Protein AF-A0A2T6K7G0-F1 (afdb_monomer_lite)

Radius of gyration: 31.01 Å; chains: 1; bounding box: 88×39×73 Å

pLDDT: mean 77.12, std 19.47, range [32.78, 97.56]

Foldseek 3Di:
DDDDDPPDDPCPVCVVVVPDPVPPPDVVVVVVVVVVVVVVVPPPPCPPPPPPPVVVVVVLVVVVVVVVVVPPPDDDDDDDDDDDDDDDDDDDDDDDDDDPPPPPQDAADWDDFAPAIWGFDPQAKTKGADPDPVRAAAAFDWDKIKMFGHDDPVQQQAWKWKWKDFPPDDTDDIWGWDHWDCDDRPGRTMTMTTDHDHDFAKMKIFIDGHNDTRGIGIHGHDYVVVVVVCCVPVCPPDVVSVLCCCCPVVVCLVVLLVQLSVLCSVCVVVLALVSLLVSLVSCQSNLVVVCPPPNPVCSNCPSVVSNVSSVVSVVVVVVVVVD

Structure (mmCIF, N/CA/C/O backbone):
data_AF-A0A2T6K7G0-F1
#
_entry.id   AF-A0A2T6K7G0-F1
#
loop_
_atom_site.group_PDB
_atom_site.id
_atom_site.type_symbol
_atom_site.label_atom_id
_atom_site.label_alt_id
_atom_site.label_comp_id
_atom_site.label_asym_id
_atom_site.label_entity_id
_atom_site.label_seq_id
_atom_site.pdbx_PDB_ins_code
_atom_site.Cartn_x
_atom_site.Cartn_y
_atom_site.Cartn_z
_atom_site.occupancy
_atom_site.B_iso_or_equiv
_atom_site.auth_seq_id
_atom_site.auth_comp_id
_atom_site.auth_asym_id
_atom_site.auth_atom_id
_atom_site.pdbx_PDB_model_num
ATOM 1 N N . MET A 1 1 ? -24.401 9.766 -28.044 1.00 39.06 1 MET A N 1
ATOM 2 C CA . MET A 1 1 ? -24.581 10.074 -26.608 1.00 39.06 1 MET A CA 1
ATOM 3 C C . MET A 1 1 ? -25.832 9.357 -26.117 1.00 39.06 1 MET A C 1
ATOM 5 O O . MET A 1 1 ? -26.903 9.630 -26.639 1.00 39.06 1 MET A O 1
ATOM 9 N N . LYS A 1 2 ? -25.704 8.365 -25.224 1.00 48.28 2 LYS A N 1
ATOM 10 C CA . LYS A 1 2 ? -26.854 7.650 -24.638 1.00 48.28 2 LYS A CA 1
ATOM 11 C C . LYS A 1 2 ? -27.205 8.313 -23.304 1.00 48.28 2 LYS A C 1
ATOM 13 O O . LYS A 1 2 ? -26.360 8.345 -22.417 1.00 48.28 2 LYS A O 1
ATOM 18 N N . ASN A 1 3 ? -28.426 8.838 -23.196 1.00 48.38 3 ASN A N 1
ATOM 19 C CA . ASN A 1 3 ? -28.981 9.415 -21.970 1.00 48.38 3 ASN A CA 1
ATOM 20 C C . ASN A 1 3 ? -29.002 8.361 -20.856 1.00 48.38 3 ASN A C 1
ATOM 22 O O . ASN A 1 3 ? -29.759 7.393 -20.934 1.00 48.38 3 ASN A O 1
ATOM 26 N N . GLN A 1 4 ? -28.177 8.549 -19.828 1.00 53.19 4 GLN A N 1
ATOM 27 C CA . GLN A 1 4 ? -28.278 7.802 -18.579 1.00 53.19 4 GLN A CA 1
ATOM 28 C C . GLN A 1 4 ? -29.281 8.513 -17.667 1.00 53.19 4 GLN A C 1
ATOM 30 O O . GLN A 1 4 ? -29.191 9.716 -17.440 1.00 53.19 4 GLN A O 1
ATOM 35 N N . ASN A 1 5 ? -30.281 7.763 -17.205 1.00 63.78 5 ASN A N 1
ATOM 36 C CA . ASN A 1 5 ? -31.336 8.243 -16.319 1.00 63.78 5 ASN A CA 1
ATOM 37 C C . ASN A 1 5 ? -30.743 8.507 -14.914 1.00 63.78 5 ASN A C 1
ATOM 39 O O . ASN A 1 5 ? -30.237 7.557 -14.314 1.00 63.78 5 ASN A O 1
ATOM 43 N N . PRO A 1 6 ? -30.786 9.744 -14.381 1.00 61.19 6 PRO A N 1
ATOM 44 C CA . PRO A 1 6 ? -30.050 10.130 -13.169 1.00 61.19 6 PRO A CA 1
ATOM 45 C C . PRO A 1 6 ? -30.605 9.564 -11.849 1.00 61.19 6 PRO A C 1
ATOM 47 O O . PRO A 1 6 ? -30.023 9.812 -10.802 1.00 61.19 6 PRO A O 1
ATOM 50 N N . ASN A 1 7 ? -31.691 8.783 -11.876 1.00 56.09 7 ASN A N 1
ATOM 51 C CA . ASN A 1 7 ? -32.359 8.270 -10.672 1.00 56.09 7 ASN A CA 1
ATOM 52 C C . ASN A 1 7 ? -32.326 6.738 -10.556 1.00 56.09 7 ASN A C 1
ATOM 54 O O . ASN A 1 7 ? -33.295 6.139 -10.090 1.00 56.09 7 ASN A O 1
ATOM 58 N N . LYS A 1 8 ? -31.250 6.084 -11.009 1.00 56.28 8 LYS A N 1
ATOM 59 C CA . LYS A 1 8 ? -31.094 4.640 -10.799 1.00 56.28 8 LYS A CA 1
ATOM 60 C C . LYS A 1 8 ? -30.566 4.397 -9.386 1.00 56.28 8 LYS A C 1
ATOM 62 O O . LYS A 1 8 ? -29.446 4.794 -9.081 1.00 56.28 8 LYS A O 1
ATOM 67 N N . THR A 1 9 ? -31.376 3.792 -8.525 1.00 75.31 9 THR A N 1
ATOM 68 C CA . THR A 1 9 ? -30.932 3.416 -7.173 1.00 75.31 9 THR A CA 1
ATOM 69 C C . THR A 1 9 ? -30.255 2.051 -7.223 1.00 75.31 9 THR A C 1
ATOM 71 O O . THR A 1 9 ? -30.611 1.212 -8.056 1.00 75.31 9 THR A O 1
ATOM 74 N N . ASP A 1 10 ? -29.318 1.788 -6.310 1.00 69.19 10 ASP A N 1
ATOM 75 C CA . ASP A 1 10 ? -28.606 0.501 -6.229 1.00 69.19 10 ASP A CA 1
ATOM 76 C C . ASP A 1 10 ? -29.541 -0.707 -6.059 1.00 69.19 10 ASP A C 1
ATOM 78 O O . ASP A 1 10 ? -29.115 -1.837 -6.254 1.00 69.19 10 ASP A O 1
ATOM 82 N N . TYR A 1 11 ? -30.825 -0.491 -5.757 1.00 69.62 11 TYR A N 1
ATOM 83 C CA . TYR A 1 11 ? -31.828 -1.532 -5.534 1.00 69.62 11 TYR A CA 1
ATOM 84 C C . TYR A 1 11 ? -32.765 -1.771 -6.725 1.00 69.62 11 TYR A C 1
ATOM 86 O O . TYR A 1 11 ? -33.647 -2.624 -6.643 1.00 69.62 11 TYR A O 1
ATOM 94 N N . ASP A 1 12 ? -32.578 -1.087 -7.858 1.00 75.75 12 ASP A N 1
ATOM 95 C CA . ASP A 1 12 ? -33.454 -1.252 -9.029 1.00 75.75 12 ASP A CA 1
ATOM 96 C C . ASP A 1 12 ? -33.399 -2.664 -9.641 1.00 75.75 12 ASP A C 1
ATOM 98 O O . ASP A 1 12 ? -34.324 -3.074 -10.343 1.00 75.75 12 ASP A O 1
ATOM 102 N N . PHE A 1 13 ? -32.362 -3.452 -9.336 1.00 76.25 13 PHE A N 1
ATOM 103 C CA . PHE A 1 13 ? -32.293 -4.866 -9.722 1.00 76.25 13 PHE A CA 1
ATOM 104 C C . PHE A 1 13 ? -33.287 -5.758 -8.954 1.00 76.25 13 PHE A C 1
ATOM 106 O O . PHE A 1 13 ? -33.558 -6.874 -9.391 1.00 76.25 13 PHE A O 1
ATOM 113 N N . LEU A 1 14 ? -33.846 -5.280 -7.834 1.00 61.47 14 LEU A N 1
ATOM 114 C CA . LEU A 1 14 ? -34.844 -6.000 -7.032 1.00 61.47 14 LEU A CA 1
ATOM 115 C C . LEU A 1 14 ? -36.279 -5.759 -7.512 1.00 61.47 14 LEU A C 1
ATOM 117 O O . LEU A 1 14 ? -37.179 -6.518 -7.159 1.00 61.47 14 LEU A O 1
ATOM 121 N N . LYS A 1 15 ? -36.510 -4.740 -8.347 1.00 77.31 15 LYS A N 1
ATOM 122 C CA . LYS A 1 15 ? -37.842 -4.393 -8.865 1.00 77.31 15 LYS A CA 1
ATOM 123 C C . LYS A 1 15 ? -38.538 -5.564 -9.590 1.00 77.31 15 LYS A C 1
ATOM 125 O O . LYS A 1 15 ? -39.678 -5.861 -9.250 1.00 77.31 15 LYS A O 1
ATOM 130 N N . PRO A 1 16 ? -37.851 -6.339 -10.458 1.00 76.12 16 PRO A N 1
ATOM 131 C CA . PRO A 1 16 ? -38.439 -7.521 -11.099 1.00 76.12 16 PRO A CA 1
ATOM 132 C C . PRO A 1 16 ? -38.773 -8.680 -10.143 1.00 76.12 16 PRO A C 1
ATOM 134 O O . PRO A 1 16 ? -39.423 -9.639 -10.555 1.00 76.12 16 PRO A O 1
ATOM 137 N N . LEU A 1 17 ? -38.278 -8.653 -8.899 1.00 65.19 17 LEU A N 1
ATOM 138 C CA . LEU A 1 17 ? -38.607 -9.644 -7.868 1.00 65.19 17 LEU A CA 1
ATOM 139 C C . LEU A 1 17 ? -39.829 -9.226 -7.041 1.00 65.19 17 LEU A C 1
ATOM 141 O O . LEU A 1 17 ? -40.535 -10.094 -6.543 1.00 65.19 17 LEU A O 1
ATOM 145 N N . LEU A 1 18 ? -40.087 -7.920 -6.919 1.00 70.81 18 LEU A N 1
ATOM 146 C CA . LEU A 1 18 ? -41.267 -7.370 -6.242 1.00 70.81 18 LEU A CA 1
ATOM 147 C C . LEU A 1 18 ? -42.539 -7.486 -7.094 1.00 70.81 18 LEU A C 1
ATOM 149 O O . LEU A 1 18 ? -43.620 -7.652 -6.542 1.00 70.81 18 LEU A O 1
ATOM 153 N N . ASP A 1 19 ? -42.404 -7.454 -8.422 1.00 74.62 19 ASP A N 1
ATOM 154 C CA . ASP A 1 19 ? -43.531 -7.517 -9.367 1.00 74.62 19 ASP A CA 1
ATOM 155 C C . ASP A 1 19 ? -43.947 -8.955 -9.742 1.00 74.62 19 ASP A C 1
ATOM 157 O O . ASP A 1 19 ? -44.736 -9.159 -10.667 1.00 74.62 19 ASP A O 1
ATOM 161 N N . ARG A 1 20 ? -43.409 -9.972 -9.056 1.00 75.75 20 ARG A N 1
ATOM 162 C CA . ARG A 1 20 ? -43.695 -11.384 -9.332 1.00 75.75 20 ARG A CA 1
ATOM 163 C C . ARG A 1 20 ? -44.836 -11.914 -8.447 1.00 75.75 20 ARG A C 1
ATOM 165 O O . ARG A 1 20 ? -44.614 -12.138 -7.257 1.00 75.75 20 ARG A O 1
ATOM 172 N N . PRO A 1 21 ? -46.045 -12.153 -8.996 1.00 65.75 21 PRO A N 1
ATOM 173 C CA . PRO A 1 21 ? -47.197 -12.626 -8.220 1.00 65.75 21 PRO A CA 1
ATOM 174 C C . PRO A 1 21 ? -47.048 -14.081 -7.740 1.00 65.75 21 PRO A C 1
ATOM 176 O O . PRO A 1 21 ? -47.797 -14.530 -6.881 1.00 65.75 21 PRO A O 1
ATOM 179 N N . ASP A 1 22 ? -46.075 -14.822 -8.274 1.00 77.00 22 ASP A N 1
ATOM 180 C CA . ASP A 1 22 ? -45.714 -16.189 -7.883 1.00 77.00 22 ASP A CA 1
ATOM 181 C C . ASP A 1 22 ? -44.798 -16.255 -6.647 1.00 77.00 22 ASP A C 1
ATOM 183 O O . ASP A 1 22 ? -44.559 -17.338 -6.114 1.00 77.00 22 ASP A O 1
ATOM 187 N N . LEU A 1 23 ? -44.298 -15.107 -6.177 1.00 65.19 23 LEU A N 1
ATOM 188 C CA . LEU A 1 23 ? -43.436 -14.982 -4.999 1.00 65.19 23 LEU A CA 1
ATOM 189 C C . LEU A 1 23 ? -44.187 -14.517 -3.743 1.00 65.19 23 LEU A C 1
ATOM 191 O O . LEU A 1 23 ? -43.538 -14.197 -2.744 1.00 65.19 23 LEU A O 1
ATOM 195 N N . GLU A 1 24 ? -45.526 -14.499 -3.751 1.00 71.44 24 GLU A N 1
ATOM 196 C CA . GLU A 1 24 ? -46.282 -14.258 -2.522 1.00 71.44 24 GLU A CA 1
ATOM 197 C C . GLU A 1 24 ? -45.918 -15.339 -1.490 1.00 71.44 24 GLU A C 1
ATOM 199 O O . GLU A 1 24 ? -46.162 -16.529 -1.716 1.00 71.44 24 GLU A O 1
ATOM 204 N N . PRO A 1 25 ? -45.279 -14.964 -0.365 1.00 70.62 25 PRO A N 1
ATOM 205 C CA . PRO A 1 25 ? -44.859 -15.938 0.623 1.00 70.62 25 PRO A CA 1
ATOM 206 C C . PRO A 1 25 ? -46.100 -16.635 1.163 1.00 70.62 25 PRO A C 1
ATOM 208 O O . PRO A 1 25 ? -47.044 -15.968 1.591 1.00 70.62 25 PRO A O 1
ATOM 211 N N . ASP A 1 26 ? -46.067 -17.969 1.156 1.00 81.50 26 ASP A N 1
ATOM 212 C CA . ASP A 1 26 ? -47.162 -18.812 1.627 1.00 81.50 26 ASP A CA 1
ATOM 213 C C . ASP A 1 26 ? -47.750 -18.231 2.931 1.00 81.50 26 ASP A C 1
ATOM 215 O O . ASP A 1 26 ? -47.021 -18.062 3.923 1.00 81.50 26 ASP A O 1
ATOM 219 N N . PRO A 1 27 ? -49.051 -17.887 2.966 1.00 81.25 27 PRO A N 1
ATOM 220 C CA . PRO A 1 27 ? -49.670 -17.282 4.138 1.00 81.25 27 PRO A CA 1
ATOM 221 C C . PRO A 1 27 ? -49.498 -18.148 5.393 1.00 81.25 27 PRO A C 1
ATOM 223 O O . PRO A 1 27 ? -49.416 -17.613 6.504 1.00 81.25 27 PRO A O 1
ATOM 226 N N . THR A 1 28 ? -49.351 -19.470 5.250 1.00 81.75 28 THR A N 1
ATOM 227 C CA . THR A 1 28 ? -49.063 -20.354 6.385 1.00 81.75 28 THR A CA 1
ATOM 228 C C . THR A 1 28 ? -47.667 -20.119 6.967 1.00 81.75 28 THR A C 1
ATOM 230 O O . THR A 1 28 ? -47.512 -20.125 8.194 1.00 81.75 28 THR A O 1
ATOM 233 N N . PHE A 1 29 ? -46.670 -19.808 6.132 1.00 79.38 29 PHE A N 1
ATOM 234 C CA . PHE A 1 29 ? -45.322 -19.441 6.561 1.00 79.38 29 PHE A CA 1
ATOM 235 C C . PHE A 1 29 ? -45.332 -18.119 7.334 1.00 79.38 29 PHE A C 1
ATOM 237 O O . PHE A 1 29 ? -44.784 -18.056 8.436 1.00 79.38 29 PHE A O 1
ATOM 244 N N . ILE A 1 30 ? -46.031 -1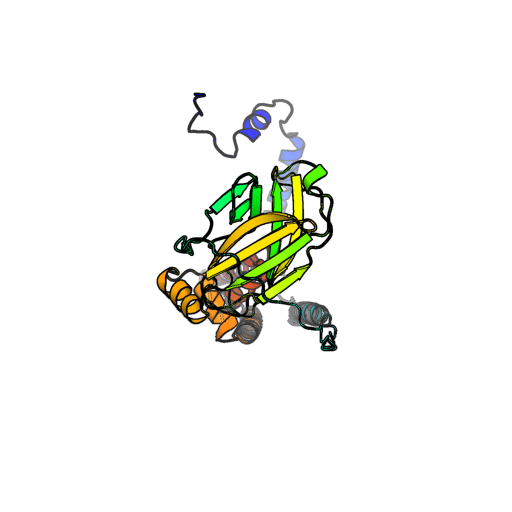7.095 6.830 1.00 76.38 30 ILE A N 1
ATOM 245 C CA . ILE A 1 30 ? -46.176 -15.791 7.503 1.00 76.38 30 ILE A CA 1
ATOM 246 C C . ILE A 1 30 ? -46.851 -15.947 8.878 1.00 76.38 30 ILE A C 1
ATOM 248 O O . ILE A 1 30 ? -46.401 -15.364 9.873 1.00 76.38 30 ILE A O 1
ATOM 252 N N . ILE A 1 31 ? -47.902 -16.770 8.971 1.00 80.50 31 ILE A N 1
ATOM 253 C CA . ILE A 1 31 ? -48.607 -17.059 10.231 1.00 80.50 31 ILE A CA 1
ATOM 254 C C . ILE A 1 31 ? -47.703 -17.835 11.204 1.00 80.50 31 ILE A C 1
ATOM 256 O O . ILE A 1 31 ? -47.648 -17.503 12.392 1.00 80.50 31 ILE A O 1
ATOM 260 N N . SER A 1 32 ? -46.955 -18.825 10.710 1.00 79.50 32 SER A N 1
ATOM 261 C CA . SER A 1 32 ? -45.940 -19.572 11.469 1.00 79.50 32 SER A CA 1
ATOM 262 C C . SER A 1 32 ? -44.886 -18.633 12.070 1.00 79.50 32 SER A C 1
ATOM 264 O O . SER A 1 32 ? -44.595 -18.696 13.272 1.00 79.50 32 SER A O 1
ATOM 266 N N . LEU A 1 33 ? -44.378 -17.698 11.264 1.00 73.19 33 LEU A N 1
ATOM 267 C CA . LEU A 1 33 ? -43.335 -16.757 11.654 1.00 73.19 33 LEU A CA 1
ATOM 268 C C . LEU A 1 33 ? -43.848 -15.762 12.703 1.00 73.19 33 LEU A C 1
ATOM 270 O O . LEU A 1 33 ? -43.211 -15.582 13.744 1.00 73.19 33 LEU A O 1
ATOM 274 N N . ARG A 1 34 ? -45.059 -15.211 12.516 1.00 77.12 34 ARG A N 1
ATOM 275 C CA . ARG A 1 34 ? -45.731 -14.376 13.531 1.00 77.12 34 ARG A CA 1
ATOM 276 C C . ARG A 1 34 ? -45.943 -15.123 14.844 1.00 77.12 34 ARG A C 1
ATOM 278 O O . ARG A 1 34 ? -45.660 -14.576 15.908 1.00 77.12 34 ARG A O 1
ATOM 285 N N . LYS A 1 35 ? -46.396 -16.380 14.796 1.00 81.62 35 LYS A N 1
ATOM 286 C CA . LYS A 1 35 ? -46.629 -17.194 15.999 1.00 81.62 35 LYS A CA 1
ATOM 287 C C . LYS A 1 35 ? -45.324 -17.460 16.757 1.00 81.62 35 LYS A C 1
ATOM 289 O O . LYS A 1 35 ? -45.319 -17.425 17.988 1.00 81.62 35 LYS A O 1
ATOM 294 N N . LYS A 1 36 ? -44.210 -17.663 16.043 1.00 77.38 36 LYS A N 1
ATOM 295 C CA . LYS A 1 36 ? -42.875 -17.863 16.632 1.00 77.38 36 LYS A CA 1
ATOM 296 C C . LYS A 1 36 ? -42.327 -16.580 17.273 1.00 77.38 36 LYS A C 1
ATOM 298 O O . LYS A 1 36 ? -41.825 -16.644 18.393 1.00 77.38 36 LYS A O 1
ATOM 303 N N . ILE A 1 37 ? -42.514 -15.423 16.634 1.00 68.69 37 ILE A N 1
ATOM 304 C CA . ILE A 1 37 ? -42.125 -14.108 17.178 1.00 68.69 37 ILE A CA 1
ATOM 305 C C . ILE A 1 37 ? -42.948 -13.754 18.427 1.00 68.69 37 ILE A C 1
ATOM 307 O O . ILE A 1 37 ? -42.384 -13.372 19.451 1.00 68.69 37 ILE A O 1
ATOM 311 N N . ILE A 1 38 ? -44.272 -13.944 18.398 1.00 72.75 38 ILE A N 1
ATOM 312 C CA . ILE A 1 38 ? -45.145 -13.651 19.550 1.00 72.75 38 ILE A CA 1
ATOM 313 C C . ILE A 1 38 ? -44.833 -14.584 20.730 1.00 72.75 38 ILE A C 1
ATOM 315 O O . ILE A 1 38 ? -44.769 -14.136 21.876 1.00 72.75 38 ILE A O 1
ATOM 319 N N . LYS A 1 39 ? -44.569 -15.873 20.466 1.00 72.75 39 LYS A N 1
ATOM 320 C CA . LYS A 1 39 ? -44.151 -16.831 21.502 1.00 72.75 39 LYS A CA 1
ATOM 321 C C . LYS A 1 39 ? -42.801 -16.448 22.125 1.00 72.75 39 LYS A C 1
ATOM 323 O O . LYS A 1 39 ? -42.642 -16.601 23.332 1.00 72.75 39 LYS A O 1
ATOM 328 N N . SER A 1 40 ? -41.876 -15.902 21.330 1.00 56.28 40 SER A N 1
ATOM 329 C CA . SER A 1 40 ? -40.580 -15.394 21.801 1.00 56.28 40 SER A CA 1
ATOM 330 C C . SER A 1 40 ? -40.709 -14.132 22.663 1.00 56.28 40 SER A C 1
ATOM 332 O O . SER A 1 40 ? -39.969 -13.984 23.632 1.00 56.28 40 SER A O 1
ATOM 334 N N . ASN A 1 41 ? -41.654 -13.236 22.357 1.00 50.59 41 ASN A N 1
ATOM 335 C CA . ASN A 1 41 ? -41.843 -11.993 23.116 1.00 50.59 41 ASN A CA 1
ATOM 336 C C . ASN A 1 41 ? -42.575 -12.183 24.454 1.00 50.59 41 ASN A C 1
ATOM 338 O O . ASN A 1 41 ? -42.375 -11.390 25.372 1.00 50.59 41 ASN A O 1
ATOM 342 N N . ASN A 1 42 ? -43.388 -13.235 24.601 1.00 51.44 42 ASN A N 1
ATOM 343 C CA . ASN A 1 42 ? -44.118 -13.505 25.847 1.00 51.44 42 ASN A CA 1
ATOM 344 C C . ASN A 1 42 ? -43.374 -14.415 26.835 1.00 51.44 42 ASN A C 1
ATOM 346 O O . ASN A 1 42 ? -43.730 -14.457 28.016 1.00 51.44 42 ASN A O 1
ATOM 350 N N . SER A 1 43 ? -42.307 -15.102 26.421 1.00 43.75 43 SER A N 1
ATOM 351 C CA . SER A 1 43 ? -41.393 -15.717 27.380 1.00 43.75 43 SER A CA 1
ATOM 352 C C . SER A 1 43 ? -40.482 -14.635 27.955 1.00 43.75 43 SER A C 1
ATOM 354 O O . SER A 1 43 ? -39.457 -14.306 27.363 1.00 43.75 43 SER A O 1
ATOM 356 N N . LYS A 1 44 ? -40.839 -14.078 29.122 1.00 47.09 44 LYS A N 1
ATOM 357 C CA . LYS A 1 44 ? -39.893 -13.334 29.971 1.00 47.09 44 LYS A CA 1
ATOM 358 C C . LYS A 1 44 ? -38.635 -14.191 30.097 1.00 47.09 44 LYS A C 1
ATOM 360 O O . LYS A 1 44 ? -38.653 -15.183 30.825 1.00 47.09 44 LYS A O 1
ATOM 365 N N . PHE A 1 45 ? -37.572 -13.820 29.386 1.00 44.66 45 PHE A N 1
ATOM 366 C CA . PHE A 1 45 ? -36.270 -14.470 29.459 1.00 44.66 45 PHE A CA 1
ATOM 367 C C . PHE A 1 45 ? -35.698 -14.188 30.852 1.00 44.66 45 PHE A C 1
ATOM 369 O O . PHE A 1 45 ? -34.962 -13.232 31.087 1.00 44.66 45 PHE A O 1
ATOM 376 N N . ARG A 1 46 ? -36.147 -14.972 31.835 1.00 40.22 46 ARG A N 1
ATOM 377 C CA . ARG A 1 46 ? -35.607 -14.981 33.187 1.00 40.22 46 ARG A CA 1
ATOM 378 C C . ARG A 1 46 ? -34.270 -15.701 33.098 1.00 40.22 46 ARG A C 1
ATOM 380 O O . ARG A 1 46 ? -34.202 -16.904 33.316 1.00 40.22 46 ARG A O 1
ATOM 387 N N . LEU A 1 47 ? -33.218 -14.957 32.757 1.00 43.03 47 LEU A N 1
ATOM 388 C CA . LEU A 1 47 ? -31.850 -15.405 32.999 1.00 43.03 47 LEU A CA 1
ATOM 389 C C . LEU A 1 47 ? -31.763 -15.818 34.476 1.00 43.03 47 LEU A C 1
ATOM 391 O O . LEU A 1 47 ? -32.109 -15.000 35.341 1.00 43.03 47 LEU A O 1
ATOM 395 N N . PRO A 1 48 ? -31.381 -17.071 34.785 1.00 44.84 48 PRO A N 1
ATOM 396 C CA . PRO A 1 48 ? -31.290 -17.515 36.160 1.00 44.84 48 PRO A CA 1
ATOM 397 C C . PRO A 1 48 ? -30.350 -16.567 36.902 1.00 44.84 48 PRO A C 1
ATOM 399 O O . PRO A 1 48 ? -29.228 -16.308 36.469 1.00 44.84 48 PRO A O 1
ATOM 402 N N . ARG A 1 49 ? -30.828 -16.017 38.024 1.00 51.41 49 ARG A N 1
ATOM 403 C CA . ARG A 1 49 ? -30.089 -15.052 38.862 1.00 51.41 49 ARG A CA 1
ATOM 404 C C . ARG A 1 49 ? -28.733 -15.600 39.339 1.00 51.41 49 ARG A C 1
ATOM 406 O O . ARG A 1 49 ? -27.880 -14.815 39.735 1.00 51.41 49 ARG A O 1
ATOM 413 N N . ASN A 1 50 ? -28.549 -16.915 39.208 1.00 44.62 50 ASN A N 1
ATOM 414 C CA . ASN A 1 50 ? -27.381 -17.696 39.579 1.00 44.62 50 ASN A CA 1
ATOM 415 C C . ASN A 1 50 ? -26.638 -18.240 38.342 1.00 44.62 50 ASN A C 1
ATOM 417 O O . ASN A 1 50 ? -26.156 -19.371 38.379 1.00 44.62 50 ASN A O 1
ATOM 421 N N . LEU A 1 51 ? -26.530 -17.483 37.235 1.00 50.16 51 LEU A N 1
ATOM 422 C CA . LEU A 1 51 ? -25.386 -17.688 36.336 1.00 50.16 51 LEU A CA 1
ATOM 423 C C . LEU A 1 51 ? -24.140 -17.374 37.167 1.00 50.16 51 LEU A C 1
ATOM 425 O O . LEU A 1 51 ? -23.741 -16.220 37.324 1.00 50.16 51 LEU A O 1
ATOM 429 N N . ASN A 1 52 ? -23.644 -18.426 37.816 1.00 49.56 52 ASN A N 1
ATOM 430 C CA . ASN A 1 52 ? -22.528 -18.403 38.731 1.00 49.56 52 ASN A CA 1
ATOM 431 C C . ASN A 1 52 ? -21.361 -17.692 38.056 1.00 49.56 52 ASN A C 1
ATOM 433 O O . ASN A 1 52 ? -21.103 -17.889 36.870 1.00 49.56 52 ASN A O 1
ATOM 437 N N . ILE A 1 53 ? -20.621 -16.926 38.848 1.00 56.38 53 ILE A N 1
ATOM 438 C CA . ILE A 1 53 ? -19.317 -16.335 38.515 1.00 56.38 53 ILE A CA 1
ATOM 439 C C . ILE A 1 53 ? -18.416 -17.338 37.757 1.00 56.38 53 ILE A C 1
ATOM 441 O O . ILE A 1 53 ? -17.661 -16.951 36.872 1.00 56.38 53 ILE A O 1
ATOM 445 N N . ILE A 1 54 ? -18.596 -18.635 38.025 1.00 58.16 54 ILE A N 1
ATOM 446 C CA . ILE A 1 54 ? -17.985 -19.782 37.343 1.00 58.16 54 ILE A CA 1
ATOM 447 C C . ILE A 1 54 ? -18.221 -19.782 35.818 1.00 58.16 54 ILE A C 1
ATOM 449 O O . ILE A 1 54 ? -17.284 -20.014 35.065 1.00 58.16 54 ILE A O 1
ATOM 453 N N . GLY A 1 55 ? -19.435 -19.493 35.337 1.00 62.97 55 GLY A N 1
ATOM 454 C CA . GLY A 1 55 ? -19.752 -19.500 33.903 1.00 62.97 55 GLY A CA 1
ATOM 455 C C . GLY A 1 55 ? -19.119 -18.334 33.138 1.00 62.97 55 GLY A C 1
ATOM 456 O O . GLY A 1 55 ? -18.661 -18.509 32.013 1.00 62.97 55 GLY A O 1
ATOM 457 N N . VAL A 1 56 ? -19.034 -17.158 33.768 1.00 61.78 56 VAL A N 1
ATOM 458 C CA . VAL A 1 56 ? -18.345 -15.989 33.189 1.00 61.78 56 VAL A CA 1
ATOM 459 C C . VAL A 1 56 ? -16.827 -16.194 33.218 1.00 61.78 56 VAL A C 1
ATOM 461 O O . VAL A 1 56 ? -16.151 -15.858 32.251 1.00 61.78 56 VAL A O 1
ATOM 464 N N . GLY A 1 57 ? -16.303 -16.815 34.281 1.00 66.56 57 GLY A N 1
ATOM 465 C CA . GLY A 1 57 ? -14.898 -17.213 34.373 1.00 66.56 57 GLY A CA 1
ATOM 466 C C . GLY A 1 57 ? -14.496 -18.224 33.298 1.00 66.56 57 GLY A C 1
ATOM 467 O O . GLY A 1 57 ? -13.486 -18.028 32.633 1.00 66.56 57 GLY A O 1
ATOM 468 N N . LEU A 1 58 ? -15.316 -19.253 33.057 1.00 68.81 58 LEU A N 1
ATOM 469 C CA . LEU A 1 58 ? -15.082 -20.242 31.997 1.00 68.81 58 LEU A CA 1
ATOM 470 C C . LEU A 1 58 ? -15.062 -19.609 30.603 1.00 68.81 58 LEU A C 1
ATOM 472 O O . LEU A 1 58 ? -14.200 -19.953 29.802 1.00 68.81 58 LEU A O 1
ATOM 476 N N . LEU A 1 59 ? -15.959 -18.659 30.325 1.00 61.34 59 LEU A N 1
ATOM 477 C CA . LEU A 1 59 ? -15.982 -17.968 29.036 1.00 61.34 59 LEU A CA 1
ATOM 478 C C . LEU A 1 59 ? -14.739 -17.083 28.840 1.00 61.34 59 LEU A C 1
ATOM 480 O O . LEU A 1 59 ? -14.163 -17.090 27.757 1.00 61.34 59 LEU A O 1
ATOM 484 N N . ALA A 1 60 ? -14.292 -16.383 29.890 1.00 64.81 60 ALA A N 1
ATOM 485 C CA . ALA A 1 60 ? -13.078 -15.564 29.858 1.00 64.81 60 ALA A CA 1
ATOM 486 C C . ALA A 1 60 ? -11.800 -16.407 29.679 1.00 64.81 60 ALA A C 1
ATOM 488 O O . ALA A 1 60 ? -10.920 -16.042 28.899 1.00 64.81 60 ALA A O 1
ATOM 489 N N . ILE A 1 61 ? -11.718 -17.562 30.350 1.00 70.25 61 ILE A N 1
ATOM 490 C CA . ILE A 1 61 ? -10.616 -18.520 30.176 1.00 70.25 61 ILE A CA 1
ATOM 491 C C . ILE A 1 61 ? -10.615 -19.063 28.745 1.00 70.25 61 ILE A C 1
ATOM 493 O O . ILE A 1 61 ? -9.566 -19.101 28.115 1.00 70.25 61 ILE A O 1
ATOM 497 N N . LEU A 1 62 ? -11.783 -19.400 28.191 1.00 68.75 62 LEU A N 1
ATOM 498 C CA . LEU A 1 62 ? -11.894 -19.929 26.831 1.00 68.75 62 LEU A CA 1
ATOM 499 C C . LEU A 1 62 ? -11.483 -18.890 25.774 1.00 68.75 62 LEU A C 1
ATOM 501 O O . LEU A 1 62 ? -10.783 -19.235 24.825 1.00 68.75 62 LEU A O 1
ATOM 505 N N . THR A 1 63 ? -11.822 -17.609 25.972 1.00 61.66 63 THR A N 1
ATOM 506 C CA . THR A 1 63 ? -11.335 -16.520 25.107 1.00 61.66 63 THR A CA 1
ATOM 507 C C . THR A 1 63 ? -9.828 -16.293 25.230 1.00 61.66 63 THR A C 1
ATOM 509 O O . THR A 1 63 ? -9.176 -16.056 24.219 1.00 61.66 63 THR A O 1
ATOM 512 N N . LEU A 1 64 ? -9.254 -16.412 26.435 1.00 64.12 64 LEU A N 1
ATOM 513 C CA . LEU A 1 64 ? -7.813 -16.250 26.654 1.00 64.12 64 LEU A CA 1
ATOM 514 C C . LEU A 1 64 ? -7.018 -17.427 26.064 1.00 64.12 64 LEU A C 1
ATOM 516 O O . LEU A 1 64 ? -5.973 -17.219 25.456 1.00 64.12 64 LEU A O 1
ATOM 520 N N . SER A 1 65 ? -7.537 -18.653 26.175 1.00 66.25 65 SER A N 1
ATOM 521 C CA . SER A 1 65 ? -6.940 -19.848 25.570 1.00 66.25 65 SER A CA 1
ATOM 522 C C . SER A 1 65 ? -6.972 -19.812 24.042 1.00 66.25 65 SER A C 1
ATOM 524 O O . SER A 1 65 ? -5.982 -20.191 23.423 1.00 66.25 65 SER A O 1
ATOM 526 N N . LEU A 1 66 ? -8.056 -19.316 23.426 1.00 62.22 66 LEU A N 1
ATOM 527 C CA . LEU A 1 66 ? -8.098 -19.093 21.974 1.00 62.22 66 LEU A CA 1
ATOM 528 C C . LEU A 1 66 ? -7.084 -18.032 21.528 1.00 62.22 66 LEU A C 1
ATOM 530 O O . LEU A 1 66 ? -6.475 -18.190 20.475 1.00 62.22 66 LEU A O 1
ATOM 534 N N . LEU A 1 67 ? -6.872 -16.991 22.338 1.00 56.50 67 LEU A N 1
ATOM 535 C CA . LEU A 1 67 ? -5.904 -15.937 22.041 1.00 56.50 67 LEU A CA 1
ATOM 536 C C . LEU A 1 67 ? -4.464 -16.475 22.094 1.00 56.50 67 LEU A C 1
ATOM 538 O O . LEU A 1 67 ? -3.692 -16.239 21.173 1.00 56.50 67 LEU A O 1
ATOM 542 N N . ILE A 1 68 ? -4.122 -17.274 23.111 1.00 62.75 68 ILE A N 1
ATOM 543 C CA . ILE A 1 68 ? -2.788 -17.889 23.245 1.00 62.75 68 ILE A CA 1
ATOM 544 C C . ILE A 1 68 ? -2.510 -18.877 22.099 1.00 62.75 68 ILE A C 1
ATOM 546 O O . ILE A 1 68 ? -1.405 -18.887 21.564 1.00 62.75 68 ILE A O 1
ATOM 550 N N . TYR A 1 69 ? -3.511 -19.647 21.654 1.00 54.72 69 TYR A N 1
ATOM 551 C CA . TYR A 1 69 ? -3.343 -20.606 20.550 1.00 54.72 69 TYR A CA 1
ATOM 552 C C . TYR A 1 69 ? -3.039 -19.947 19.196 1.00 54.72 69 TYR A C 1
ATOM 554 O O . TYR A 1 69 ? -2.469 -20.589 18.317 1.00 54.72 69 TYR A O 1
ATOM 562 N N . THR A 1 70 ? -3.392 -18.671 19.014 1.00 51.34 70 THR A N 1
ATOM 563 C CA . THR A 1 70 ? -3.080 -17.927 17.782 1.00 51.34 70 THR A CA 1
ATOM 564 C C . THR A 1 70 ? -1.666 -17.336 17.741 1.00 51.34 70 THR A C 1
ATOM 566 O O . THR A 1 70 ? -1.257 -16.866 16.684 1.00 51.34 70 THR A O 1
ATOM 569 N N . PHE A 1 71 ? -0.900 -17.379 18.841 1.00 48.03 71 PHE A N 1
ATOM 570 C CA . PHE A 1 71 ? 0.422 -16.738 18.934 1.00 48.03 71 PHE A CA 1
ATOM 571 C C . PHE A 1 71 ? 1.628 -17.651 18.641 1.00 48.03 71 PHE A C 1
ATOM 573 O O . PHE A 1 71 ? 2.739 -17.140 18.537 1.00 48.03 71 PHE A O 1
ATOM 580 N N . ASP A 1 72 ? 1.449 -18.962 18.442 1.00 42.91 72 ASP A N 1
ATOM 581 C CA . ASP A 1 72 ? 2.577 -19.911 18.301 1.00 42.91 72 ASP A CA 1
ATOM 582 C C . ASP A 1 72 ? 3.054 -20.145 16.843 1.00 42.91 72 ASP A C 1
ATOM 584 O O . ASP A 1 72 ? 3.775 -21.092 16.543 1.00 42.91 72 ASP A O 1
ATOM 588 N N . PHE A 1 73 ? 2.673 -19.273 15.900 1.00 43.47 73 PHE A N 1
ATOM 589 C CA . PHE A 1 73 ? 3.124 -19.316 14.498 1.00 43.47 73 PHE A CA 1
ATOM 590 C C . PHE A 1 73 ? 4.081 -18.155 14.181 1.00 43.47 73 PHE A C 1
ATOM 592 O O . PHE A 1 73 ? 3.762 -17.239 13.428 1.00 43.47 73 PHE A O 1
ATOM 599 N N . GLY A 1 74 ? 5.282 -18.195 14.760 1.00 41.66 74 GLY A N 1
ATOM 600 C CA . GLY A 1 74 ? 6.357 -17.228 14.510 1.00 41.66 74 GLY A CA 1
ATOM 601 C C . GLY A 1 74 ? 7.684 -17.917 14.210 1.00 41.66 74 GLY A C 1
ATOM 602 O O . GLY A 1 74 ? 8.635 -17.799 14.977 1.00 41.66 74 GLY A O 1
ATOM 603 N N . GLY A 1 75 ? 7.728 -18.690 13.122 1.00 37.25 75 GLY A N 1
ATOM 604 C CA . GLY A 1 75 ? 8.901 -19.447 12.689 1.00 37.25 75 GLY A CA 1
ATOM 605 C C . GLY A 1 75 ? 10.136 -18.574 12.441 1.00 37.25 75 GLY A C 1
ATOM 606 O O . GLY A 1 75 ? 10.085 -17.570 11.731 1.00 37.25 75 GLY A O 1
ATOM 607 N N . HIS A 1 76 ? 11.259 -19.009 13.014 1.00 37.91 76 HIS A N 1
ATOM 608 C CA . HIS A 1 76 ? 12.612 -18.543 12.726 1.00 37.91 76 HIS A CA 1
ATOM 609 C C . HIS A 1 76 ? 12.910 -18.543 11.218 1.00 37.91 76 HIS A C 1
ATOM 611 O O . HIS A 1 76 ? 12.930 -19.596 10.584 1.00 37.91 76 HIS A O 1
ATOM 617 N N . SER A 1 77 ? 13.236 -17.372 10.670 1.00 34.44 77 SER A N 1
ATOM 618 C CA . SER A 1 77 ? 13.884 -17.231 9.364 1.00 34.44 77 SER A CA 1
ATOM 619 C C . SER A 1 77 ? 15.330 -16.787 9.576 1.00 34.44 77 SER A C 1
ATOM 621 O O . SER A 1 77 ? 15.613 -15.601 9.736 1.00 34.44 77 SER A O 1
ATOM 623 N N . THR A 1 78 ? 16.261 -17.740 9.584 1.00 37.53 78 THR A N 1
ATOM 624 C CA . THR A 1 78 ? 17.700 -17.464 9.506 1.00 37.53 78 THR A CA 1
ATOM 625 C C . THR A 1 78 ? 18.072 -17.159 8.055 1.00 37.53 78 THR A C 1
ATOM 627 O O . THR A 1 78 ? 18.222 -18.069 7.243 1.00 37.53 78 THR A O 1
ATOM 630 N N . GLY A 1 79 ? 18.197 -15.874 7.718 1.00 33.56 79 GLY A N 1
ATOM 631 C CA . GLY A 1 79 ? 18.741 -15.428 6.436 1.00 33.56 79 GLY A CA 1
ATOM 632 C C . GLY A 1 79 ? 20.268 -15.449 6.458 1.00 33.56 79 GLY A C 1
ATOM 633 O O . GLY A 1 79 ? 20.896 -14.593 7.076 1.00 33.56 79 GLY A O 1
ATOM 634 N N . THR A 1 80 ? 20.864 -16.438 5.797 1.00 32.78 80 THR A N 1
ATOM 635 C CA . THR A 1 80 ? 22.306 -16.529 5.541 1.00 32.78 80 THR A CA 1
ATOM 636 C C . THR A 1 80 ? 22.707 -15.507 4.475 1.00 32.78 80 THR A C 1
ATOM 638 O O . THR A 1 80 ? 22.223 -15.559 3.348 1.00 32.78 80 THR A O 1
ATOM 641 N N . LEU A 1 81 ? 23.603 -14.581 4.822 1.00 35.69 81 LEU A N 1
ATOM 642 C CA . LEU A 1 81 ? 24.241 -13.664 3.877 1.00 35.69 81 LEU A CA 1
ATOM 643 C C . LEU A 1 81 ? 25.381 -14.385 3.142 1.00 35.69 81 LEU A C 1
ATOM 645 O O . LEU A 1 81 ? 26.328 -14.848 3.775 1.00 35.69 81 LEU A O 1
ATOM 649 N N . VAL A 1 82 ? 25.315 -14.430 1.811 1.00 33.31 82 VAL A N 1
ATOM 650 C CA . VAL A 1 82 ? 26.442 -14.784 0.935 1.00 33.31 82 VAL A CA 1
ATOM 651 C C . VAL A 1 82 ? 26.665 -13.612 -0.015 1.00 33.31 82 VAL A C 1
ATOM 653 O O . VAL A 1 82 ? 25.905 -13.423 -0.957 1.00 33.31 82 VAL A O 1
ATOM 656 N N . ASN A 1 83 ? 27.712 -12.826 0.237 1.00 33.94 83 ASN A N 1
ATOM 657 C CA . ASN A 1 83 ? 28.262 -11.883 -0.734 1.00 33.94 83 ASN A CA 1
ATOM 658 C C . ASN A 1 83 ? 29.563 -12.478 -1.269 1.00 33.94 83 ASN A C 1
ATOM 660 O O . ASN A 1 83 ? 30.587 -12.467 -0.587 1.00 33.94 83 ASN A O 1
ATOM 664 N N . GLN A 1 84 ? 29.510 -13.008 -2.488 1.00 34.03 84 GLN A N 1
ATOM 665 C CA . GLN A 1 84 ? 30.683 -13.437 -3.237 1.00 34.03 84 GLN A CA 1
ATOM 666 C C . GLN A 1 84 ? 30.998 -12.360 -4.278 1.00 34.03 84 GLN A C 1
ATOM 668 O O . GLN A 1 84 ? 30.206 -12.090 -5.177 1.00 34.03 84 GLN A O 1
ATOM 673 N N . ALA A 1 85 ? 32.148 -11.708 -4.109 1.00 35.44 85 ALA A N 1
ATOM 674 C CA . ALA A 1 85 ? 32.675 -10.720 -5.036 1.00 35.44 85 ALA A CA 1
ATOM 675 C C . ALA A 1 85 ? 33.121 -11.410 -6.333 1.00 35.44 85 ALA A C 1
ATOM 677 O O . ALA A 1 85 ? 34.013 -12.259 -6.306 1.00 35.44 85 ALA A O 1
ATOM 678 N N . ILE A 1 86 ? 32.526 -11.024 -7.463 1.00 37.72 86 ILE A N 1
ATOM 679 C CA . ILE A 1 86 ? 33.035 -11.359 -8.794 1.00 37.72 86 ILE A CA 1
ATOM 680 C C . ILE A 1 86 ? 33.732 -10.119 -9.348 1.00 37.72 86 ILE A C 1
ATOM 682 O O . ILE A 1 86 ? 33.155 -9.039 -9.455 1.00 37.72 86 ILE A O 1
ATOM 686 N N . LYS A 1 87 ? 35.016 -10.304 -9.641 1.00 38.69 87 LYS A N 1
ATOM 687 C CA . LYS A 1 87 ? 35.927 -9.368 -10.288 1.00 38.69 87 LYS A CA 1
ATOM 688 C C . LYS A 1 87 ? 35.903 -9.697 -11.780 1.00 38.69 87 LYS A C 1
ATOM 690 O O . LYS A 1 87 ? 36.234 -10.825 -12.130 1.00 38.69 87 LYS A O 1
ATOM 695 N N . GLU A 1 88 ? 35.555 -8.740 -12.633 1.00 35.78 88 GLU A N 1
ATOM 696 C CA . GLU A 1 88 ? 35.677 -8.881 -14.090 1.00 35.78 88 GLU A CA 1
ATOM 697 C C . GLU A 1 88 ? 36.656 -7.851 -14.684 1.00 35.78 88 GLU A C 1
ATOM 699 O O . GLU A 1 88 ? 36.907 -6.813 -14.059 1.00 35.78 88 GLU A O 1
ATOM 704 N N . PRO A 1 89 ? 37.285 -8.173 -15.833 1.00 44.22 89 PRO A N 1
ATOM 705 C CA . PRO A 1 89 ? 38.437 -7.461 -16.367 1.00 44.22 89 PRO A CA 1
ATOM 706 C C . PRO A 1 89 ? 38.034 -6.285 -17.264 1.00 44.22 89 PRO A C 1
ATOM 708 O O . PRO A 1 89 ? 36.971 -6.265 -17.877 1.00 44.22 89 PRO A O 1
ATOM 711 N N . GLY A 1 90 ? 38.923 -5.295 -17.336 1.00 39.03 90 GLY A N 1
ATOM 712 C CA . GLY A 1 90 ? 38.722 -4.083 -18.122 1.00 39.03 90 GLY A CA 1
ATOM 713 C C . GLY A 1 90 ? 38.725 -4.320 -19.631 1.00 39.03 90 GLY A C 1
ATOM 714 O O . GLY A 1 90 ? 39.478 -5.150 -20.143 1.00 39.03 90 GLY A O 1
ATOM 715 N N . PHE A 1 91 ? 37.935 -3.511 -20.338 1.00 32.84 91 PHE A N 1
ATOM 716 C CA . PHE A 1 91 ? 38.048 -3.349 -21.779 1.00 32.84 91 PHE A CA 1
ATOM 717 C C . PHE A 1 91 ? 37.777 -1.897 -22.203 1.00 32.84 91 PHE A C 1
ATOM 719 O O . PHE A 1 91 ? 36.715 -1.349 -21.931 1.00 32.84 91 PHE A O 1
ATOM 726 N N . GLY A 1 92 ? 38.811 -1.313 -22.820 1.00 33.09 92 GLY A N 1
ATOM 727 C CA . GLY A 1 92 ? 38.802 -0.384 -23.956 1.00 33.09 92 GLY A CA 1
ATOM 728 C C . GLY A 1 92 ? 37.763 0.731 -24.031 1.00 33.09 92 GLY A C 1
ATOM 729 O O . GLY A 1 92 ? 36.627 0.507 -24.427 1.00 33.09 92 GLY A O 1
ATOM 730 N N . VAL A 1 93 ? 38.238 1.953 -23.794 1.00 40.62 93 VAL A N 1
ATOM 731 C CA . VAL A 1 93 ? 37.648 3.212 -24.263 1.00 40.62 93 VAL A CA 1
ATOM 732 C C . VAL A 1 93 ? 37.745 3.281 -25.788 1.00 40.62 93 VAL A C 1
ATOM 734 O O . VAL A 1 93 ? 38.849 3.197 -26.323 1.00 40.62 93 VAL A O 1
ATOM 737 N N . GLU A 1 94 ? 36.631 3.543 -26.467 1.00 34.78 94 GLU A N 1
ATOM 738 C CA . GLU A 1 94 ? 36.649 4.207 -27.770 1.00 34.78 94 GLU A CA 1
ATOM 739 C C . GLU A 1 94 ? 35.609 5.328 -27.761 1.00 34.78 94 GLU A C 1
ATOM 741 O O . GLU A 1 94 ? 34.435 5.128 -27.448 1.00 34.78 94 GLU A O 1
ATOM 746 N N . ASN A 1 95 ? 36.116 6.540 -27.983 1.00 40.09 95 ASN A N 1
ATOM 747 C CA . ASN A 1 95 ? 35.368 7.782 -27.977 1.00 40.09 95 ASN A CA 1
ATOM 748 C C . ASN A 1 95 ? 34.583 7.883 -29.279 1.00 40.09 95 ASN A C 1
ATOM 750 O O . ASN A 1 95 ? 35.204 7.973 -30.336 1.00 40.09 95 ASN A O 1
ATOM 754 N N . ASP A 1 96 ? 33.261 7.985 -29.191 1.00 38.75 96 ASP A N 1
ATOM 755 C CA . ASP A 1 96 ? 32.489 8.584 -30.268 1.00 38.75 96 ASP A CA 1
ATOM 756 C C . ASP A 1 96 ? 31.646 9.735 -29.727 1.00 38.75 96 ASP A C 1
ATOM 758 O O . ASP A 1 96 ? 30.963 9.654 -28.704 1.00 38.75 96 ASP A O 1
ATOM 762 N N . VAL A 1 97 ? 31.839 10.862 -30.392 1.00 47.59 97 VAL A N 1
ATOM 763 C CA . VAL A 1 97 ? 31.350 12.188 -30.053 1.00 47.59 97 VAL A CA 1
ATOM 764 C C . VAL A 1 97 ? 29.849 12.218 -30.319 1.00 47.59 97 VAL A C 1
ATOM 766 O O . VAL A 1 97 ? 29.444 12.289 -31.476 1.00 47.59 97 VAL A O 1
ATOM 769 N N . ASP A 1 98 ? 29.023 12.211 -29.269 1.00 39.66 98 ASP A N 1
ATOM 770 C CA . ASP A 1 98 ? 27.597 12.516 -29.405 1.00 39.66 98 ASP A CA 1
ATOM 771 C C . ASP A 1 98 ? 27.205 13.782 -28.644 1.00 39.66 98 ASP A C 1
ATOM 773 O O . ASP A 1 98 ? 27.609 14.057 -27.511 1.00 39.66 98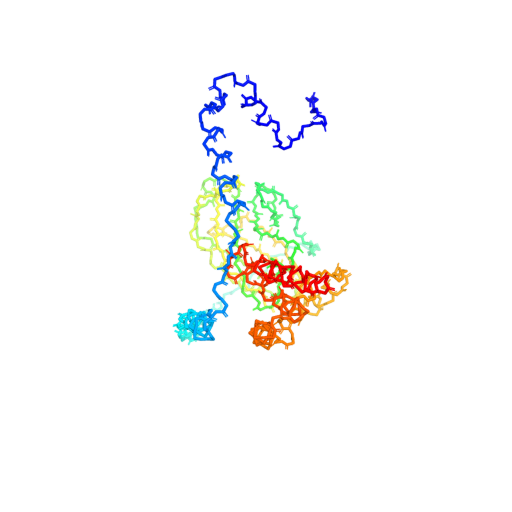 ASP A O 1
ATOM 777 N N . LYS A 1 99 ? 26.427 14.573 -29.372 1.00 38.53 99 LYS A N 1
ATOM 778 C CA . LYS A 1 99 ? 25.885 15.884 -29.072 1.00 38.53 99 LYS A CA 1
ATOM 779 C C . LYS A 1 99 ? 25.304 15.945 -27.667 1.00 38.53 99 LYS A C 1
ATOM 781 O O . LYS A 1 99 ? 24.531 15.092 -27.244 1.00 38.53 99 LYS A O 1
ATOM 786 N N . SER A 1 100 ? 25.588 17.059 -27.004 1.00 41.78 100 SER A N 1
ATOM 787 C CA . SER A 1 100 ? 24.894 17.546 -25.820 1.00 41.78 100 SER A CA 1
ATOM 788 C C . SER A 1 100 ? 23.394 17.738 -26.098 1.00 41.78 100 SER A C 1
ATOM 790 O O . SER A 1 100 ? 22.927 18.847 -26.352 1.00 41.78 100 SER A O 1
ATOM 792 N N . ILE A 1 101 ? 22.630 16.650 -26.056 1.00 48.41 101 ILE A N 1
ATOM 793 C CA . ILE A 1 101 ? 21.235 16.690 -25.640 1.00 48.41 101 ILE A C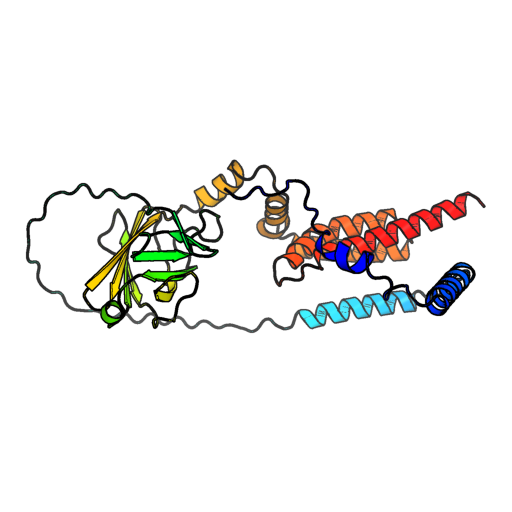A 1
ATOM 794 C C . ILE A 1 101 ? 21.314 16.968 -24.141 1.00 48.41 101 ILE A C 1
ATOM 796 O O . ILE A 1 101 ? 21.828 16.143 -23.383 1.00 48.41 101 ILE A O 1
ATOM 800 N N . GLU A 1 102 ? 20.886 18.154 -23.711 1.00 51.06 102 GLU A N 1
ATOM 801 C CA . GLU A 1 102 ? 20.569 18.403 -22.305 1.00 51.06 102 GLU A CA 1
ATOM 802 C C . GLU A 1 102 ? 19.728 17.218 -21.819 1.00 51.06 102 GLU A C 1
ATOM 804 O O . GLU A 1 102 ? 18.618 17.001 -22.308 1.00 51.06 102 GLU A O 1
ATOM 809 N N . ARG A 1 103 ? 20.283 16.378 -20.935 1.00 60.50 103 ARG A N 1
ATOM 810 C CA . ARG A 1 103 ? 19.544 15.243 -20.380 1.00 60.50 103 ARG A CA 1
ATOM 811 C C . ARG A 1 103 ? 18.420 15.827 -19.539 1.00 60.50 103 ARG A C 1
ATOM 813 O O . ARG A 1 103 ? 18.640 16.217 -18.395 1.00 60.50 103 ARG A O 1
ATOM 820 N N . VAL A 1 104 ? 17.230 15.931 -20.115 1.00 81.88 104 VAL A N 1
ATOM 821 C CA . VAL A 1 104 ? 16.048 16.387 -19.390 1.00 81.88 104 VAL A CA 1
ATOM 822 C C . VAL A 1 104 ? 15.617 15.245 -18.474 1.00 81.88 104 VAL A C 1
ATOM 824 O O . VAL A 1 104 ? 14.871 14.354 -18.871 1.00 81.88 104 VAL A O 1
ATOM 827 N N . TRP A 1 105 ? 16.135 15.245 -17.247 1.00 90.19 105 TRP A N 1
ATOM 828 C CA . TRP A 1 105 ? 15.729 14.335 -16.178 1.00 90.19 105 TRP A CA 1
ATOM 829 C C . TRP A 1 105 ? 14.333 14.721 -15.689 1.00 90.19 105 TRP A C 1
ATOM 831 O O . TRP A 1 105 ? 14.167 15.476 -14.733 1.00 90.19 105 TRP A O 1
ATOM 841 N N . LYS A 1 106 ? 13.316 14.231 -16.395 1.00 93.75 106 LYS A N 1
ATOM 842 C CA . LYS A 1 106 ? 11.906 14.439 -16.072 1.00 93.75 106 LYS A CA 1
ATOM 843 C C . LYS A 1 106 ? 11.244 13.089 -15.849 1.00 93.75 106 LYS A C 1
ATOM 845 O O . LYS A 1 106 ? 11.443 12.173 -16.636 1.00 93.75 106 LYS A O 1
ATOM 850 N N . GLU A 1 107 ? 10.465 12.996 -14.779 1.00 93.94 107 GLU A N 1
ATOM 851 C CA . GLU A 1 107 ? 9.692 11.801 -14.450 1.00 93.94 107 GLU A CA 1
ATOM 852 C C . GLU A 1 107 ? 8.763 11.404 -15.604 1.00 93.94 107 GLU A C 1
ATOM 854 O O . GLU A 1 107 ? 8.151 12.265 -16.251 1.00 93.94 107 GLU A O 1
ATOM 859 N N . SER A 1 108 ? 8.707 10.100 -15.882 1.00 95.75 108 SER A N 1
ATOM 860 C CA . SER A 1 108 ? 7.841 9.542 -16.915 1.00 95.75 108 SER A CA 1
ATOM 861 C C . SER A 1 108 ? 6.371 9.821 -16.581 1.00 95.75 108 SER A C 1
ATOM 863 O O . SER A 1 108 ? 6.001 9.872 -15.407 1.00 95.75 108 SER A O 1
ATOM 865 N N . PRO A 1 109 ? 5.512 10.023 -17.593 1.00 94.94 109 PRO A N 1
ATOM 866 C CA . PRO A 1 109 ? 4.097 10.256 -17.357 1.00 94.94 109 PRO A CA 1
ATOM 867 C C . PRO A 1 109 ? 3.429 9.042 -16.702 1.00 94.94 109 PRO A C 1
ATOM 869 O O . PRO A 1 109 ? 3.820 7.892 -16.923 1.00 94.94 109 PRO A O 1
ATOM 872 N N . LEU A 1 110 ? 2.385 9.330 -15.925 1.00 94.56 110 LEU A N 1
ATOM 873 C CA . LEU A 1 110 ? 1.445 8.324 -15.451 1.00 94.56 110 LEU A CA 1
ATOM 874 C C . LEU A 1 110 ? 0.372 8.080 -16.511 1.00 94.56 110 LEU A C 1
ATOM 876 O O . LEU A 1 110 ? -0.101 9.030 -17.141 1.00 94.56 110 LEU A O 1
ATOM 880 N N . PHE A 1 111 ? -0.028 6.826 -16.684 1.00 94.69 111 PHE A N 1
ATOM 881 C CA . PHE A 1 111 ? -1.110 6.430 -17.581 1.00 94.69 111 PHE A CA 1
ATOM 882 C C . PHE A 1 111 ? -1.891 5.243 -17.012 1.00 94.69 111 PHE A C 1
ATOM 884 O O . PHE A 1 111 ? -1.394 4.486 -16.181 1.00 94.69 111 PHE A O 1
ATOM 891 N N . GLU A 1 112 ? -3.134 5.085 -17.458 1.00 93.12 112 GLU A N 1
ATOM 892 C CA . GLU A 1 112 ? -4.037 4.033 -16.987 1.00 93.12 112 GLU A CA 1
ATOM 893 C C . GLU A 1 112 ? -4.002 2.827 -17.928 1.00 93.12 112 GLU A C 1
ATOM 895 O O . GLU A 1 112 ? -4.190 2.970 -19.139 1.00 93.12 112 GLU A O 1
ATOM 900 N N . SER A 1 113 ? -3.850 1.620 -17.379 1.00 89.88 113 SER A N 1
ATOM 901 C CA . SER A 1 113 ? -4.008 0.381 -18.140 1.00 89.88 113 SER A CA 1
ATOM 902 C C . SER A 1 113 ? -4.842 -0.640 -17.378 1.00 89.88 113 SER A C 1
ATOM 904 O O . SER A 1 113 ? -4.412 -1.250 -16.402 1.00 89.88 113 SER A O 1
ATOM 906 N N . GLY A 1 114 ? -6.070 -0.861 -17.850 1.00 87.19 114 GLY A N 1
ATOM 907 C CA . GLY A 1 114 ? -7.019 -1.724 -17.148 1.00 87.19 114 GLY A CA 1
ATOM 908 C C . GLY A 1 114 ? -7.513 -1.061 -15.864 1.00 87.19 114 GLY A C 1
ATOM 909 O O . GLY A 1 114 ? -8.214 -0.056 -15.947 1.00 87.19 114 GLY A O 1
ATOM 910 N N . SER A 1 115 ? -7.198 -1.659 -14.714 1.00 84.94 115 SER A N 1
ATOM 911 C CA . SER A 1 115 ? -7.496 -1.126 -13.375 1.00 84.94 115 SER A CA 1
ATOM 912 C C . SER A 1 115 ? -6.305 -0.450 -12.695 1.00 84.94 115 SER A C 1
ATOM 914 O O . SER A 1 115 ? -6.456 0.003 -11.563 1.00 84.94 115 SER A O 1
ATOM 916 N N . ASP A 1 116 ? -5.137 -0.454 -13.338 1.00 86.75 116 ASP A N 1
ATOM 917 C CA . ASP A 1 116 ? -3.881 -0.060 -12.711 1.00 86.75 116 ASP A CA 1
ATOM 918 C C . ASP A 1 116 ? -3.377 1.261 -13.302 1.00 86.75 116 ASP A C 1
ATOM 920 O O . ASP A 1 116 ? -3.335 1.429 -14.527 1.00 86.75 116 ASP A O 1
ATOM 924 N N . THR A 1 117 ? -2.899 2.144 -12.428 1.00 92.12 117 THR A N 1
ATOM 925 C CA . THR A 1 117 ? -2.080 3.298 -12.802 1.00 92.12 117 THR A CA 1
ATOM 926 C C . THR A 1 117 ? -0.626 2.849 -12.953 1.00 92.12 117 THR A C 1
ATOM 928 O O . THR A 1 117 ? -0.076 2.137 -12.104 1.00 92.12 117 THR A O 1
ATOM 931 N N . LEU A 1 118 ? -0.001 3.230 -14.065 1.00 93.94 118 LEU A N 1
ATOM 932 C CA . LEU A 1 118 ? 1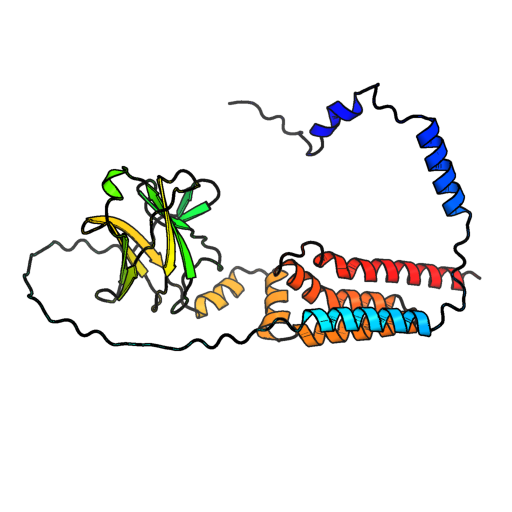.357 2.848 -14.433 1.00 93.94 118 LEU A CA 1
ATOM 933 C C . LEU A 1 118 ? 2.217 4.086 -14.675 1.00 93.94 118 LEU A C 1
ATOM 935 O O . LEU A 1 118 ? 1.718 5.107 -15.142 1.00 93.94 118 LEU A O 1
ATOM 939 N N . ILE A 1 119 ? 3.521 3.969 -14.424 1.00 95.56 119 ILE A N 1
ATOM 940 C CA . ILE A 1 119 ? 4.526 4.960 -14.829 1.00 95.56 119 ILE A CA 1
ATOM 941 C C . ILE A 1 119 ? 5.372 4.409 -15.977 1.00 95.56 119 ILE A C 1
ATOM 943 O O . ILE A 1 119 ? 5.831 3.264 -15.919 1.00 95.56 119 ILE A O 1
ATOM 947 N N . GLY A 1 120 ? 5.585 5.208 -17.026 1.00 96.25 120 GLY A N 1
ATOM 948 C CA . GLY A 1 120 ? 6.425 4.803 -18.155 1.00 96.25 120 GLY A CA 1
ATOM 949 C C . GLY A 1 120 ? 6.087 5.479 -19.479 1.00 96.25 120 GLY A C 1
ATOM 950 O O . GLY A 1 120 ? 5.743 6.656 -19.522 1.00 96.25 120 GLY A O 1
ATOM 951 N N . GLU A 1 121 ? 6.231 4.723 -20.561 1.00 95.50 121 GLU A N 1
ATOM 952 C CA . GLU A 1 121 ? 5.918 5.104 -21.934 1.00 95.50 121 GLU A CA 1
ATOM 953 C C . GLU A 1 121 ? 4.670 4.338 -22.396 1.00 95.50 121 GLU A C 1
ATOM 955 O O . GLU A 1 121 ? 4.708 3.122 -22.619 1.00 95.50 121 GLU A O 1
ATOM 960 N N . GLU A 1 122 ? 3.546 5.052 -22.507 1.00 94.56 122 GLU A N 1
ATOM 961 C CA . GLU A 1 122 ? 2.258 4.476 -22.900 1.00 94.56 122 GLU A CA 1
ATOM 962 C C . GLU A 1 122 ? 2.364 3.758 -24.255 1.00 94.56 122 GLU A C 1
ATOM 964 O O . GLU A 1 122 ? 2.875 4.303 -25.232 1.00 94.56 122 GLU A O 1
ATOM 969 N N . GLY A 1 123 ? 1.878 2.515 -24.311 1.00 94.81 123 GLY A N 1
ATOM 970 C CA . GLY A 1 123 ? 1.943 1.685 -25.516 1.00 94.81 123 GLY A CA 1
ATOM 971 C C . GLY A 1 123 ? 3.310 1.053 -25.785 1.00 94.81 123 GLY A C 1
ATOM 972 O O . GLY A 1 123 ? 3.455 0.384 -26.807 1.00 94.81 123 GLY A O 1
ATOM 973 N N . ARG A 1 124 ? 4.287 1.207 -24.877 1.00 96.44 124 ARG A N 1
ATOM 974 C CA . ARG A 1 124 ? 5.591 0.540 -24.972 1.00 96.44 124 ARG A CA 1
ATOM 975 C C . ARG A 1 124 ? 5.981 -0.198 -23.697 1.00 96.44 124 ARG A C 1
ATOM 977 O O . ARG A 1 124 ? 6.096 -1.420 -23.715 1.00 96.44 124 ARG A O 1
ATOM 984 N N . LEU A 1 125 ? 6.169 0.510 -22.586 1.00 95.88 125 LEU A N 1
ATOM 985 C CA . LEU A 1 125 ? 6.678 -0.053 -21.332 1.00 95.88 125 LEU A CA 1
ATOM 986 C C . LEU A 1 125 ? 6.182 0.762 -20.141 1.00 95.88 125 LEU A C 1
ATOM 988 O O . LEU A 1 125 ? 6.302 1.980 -20.132 1.00 95.88 125 LEU A O 1
ATOM 992 N N . GLY A 1 126 ? 5.739 0.095 -19.084 1.00 95.50 126 GLY A N 1
ATOM 993 C CA . GLY A 1 126 ? 5.492 0.748 -17.802 1.00 95.50 126 GLY A CA 1
ATOM 994 C C . GLY A 1 126 ? 5.478 -0.250 -16.662 1.00 95.50 126 GLY A C 1
ATOM 995 O O . GLY A 1 126 ? 5.525 -1.457 -16.885 1.00 95.50 126 GLY A O 1
ATOM 996 N N . PHE A 1 127 ? 5.410 0.231 -15.429 1.00 93.56 127 PHE A N 1
ATOM 997 C CA . PHE A 1 127 ? 5.207 -0.641 -14.276 1.00 93.56 127 PHE A CA 1
ATOM 998 C C . PHE A 1 127 ? 4.229 -0.039 -13.280 1.00 93.56 127 PHE A C 1
ATOM 1000 O O . PHE A 1 127 ? 3.997 1.169 -13.277 1.00 93.56 127 PHE A O 1
ATOM 1007 N N . SER A 1 128 ? 3.644 -0.916 -12.463 1.00 91.12 128 SER A N 1
ATOM 1008 C CA . SER A 1 128 ? 2.670 -0.568 -11.429 1.00 91.12 128 SER A CA 1
ATOM 1009 C C . SER A 1 128 ? 3.211 0.543 -10.536 1.00 91.12 128 SER A C 1
ATOM 1011 O O . SER A 1 128 ? 4.194 0.324 -9.821 1.00 91.12 128 SER A O 1
ATOM 1013 N N . TYR A 1 129 ? 2.570 1.707 -10.575 1.00 86.88 129 TYR A N 1
ATOM 1014 C CA . TYR A 1 129 ? 2.993 2.876 -9.824 1.00 86.88 129 TYR A CA 1
ATOM 1015 C C . TYR A 1 129 ? 1.778 3.675 -9.379 1.00 86.88 129 TYR A C 1
ATOM 1017 O O . TYR A 1 129 ? 0.939 4.064 -10.186 1.00 86.88 129 TYR A O 1
ATOM 1025 N N . ASP A 1 130 ? 1.722 3.944 -8.085 1.00 74.88 130 ASP A N 1
ATOM 1026 C CA . ASP A 1 130 ? 0.779 4.882 -7.501 1.00 74.88 130 ASP A CA 1
ATOM 1027 C C . ASP A 1 130 ? 1.602 6.024 -6.903 1.00 74.88 130 ASP A C 1
ATOM 1029 O O . ASP A 1 130 ? 2.610 5.784 -6.233 1.00 74.88 130 ASP A O 1
ATOM 1033 N N . ASP A 1 131 ? 1.169 7.263 -7.137 1.00 67.44 131 ASP A N 1
ATOM 1034 C CA . ASP A 1 131 ? 1.729 8.434 -6.456 1.00 67.44 131 ASP A CA 1
ATOM 1035 C C . ASP A 1 131 ? 1.376 8.433 -4.947 1.00 67.44 131 ASP A C 1
ATOM 1037 O O . ASP A 1 131 ? 1.808 9.298 -4.186 1.00 67.44 131 ASP A O 1
ATOM 1041 N N . GLY A 1 132 ? 0.613 7.444 -4.480 1.00 66.31 132 GLY A N 1
ATOM 1042 C CA . GLY A 1 132 ? 0.460 7.088 -3.075 1.00 66.31 132 GLY A CA 1
ATOM 1043 C C . GLY A 1 132 ? 1.745 6.557 -2.419 1.00 66.31 132 GLY A C 1
ATOM 1044 O O . GLY A 1 132 ? 2.607 5.926 -3.028 1.00 66.31 132 GLY A O 1
ATOM 1045 N N . GLU A 1 133 ? 1.863 6.757 -1.105 1.00 64.00 133 GLU A N 1
ATOM 1046 C CA . GLU A 1 133 ? 3.068 6.436 -0.314 1.00 64.00 133 GLU A CA 1
ATOM 1047 C C . GLU A 1 133 ? 3.479 4.955 -0.308 1.00 64.00 133 GLU A C 1
ATOM 1049 O O . GLU A 1 133 ? 4.598 4.620 0.087 1.00 64.00 133 GLU A O 1
ATOM 1054 N N . ILE A 1 134 ? 2.576 4.061 -0.713 1.00 65.19 134 ILE A N 1
ATOM 1055 C CA . ILE A 1 134 ? 2.786 2.612 -0.680 1.00 65.19 134 ILE A CA 1
ATOM 1056 C C . ILE A 1 134 ? 3.694 2.155 -1.830 1.00 65.19 134 ILE A C 1
ATOM 1058 O O . ILE A 1 134 ? 4.478 1.231 -1.623 1.00 65.19 134 ILE A O 1
ATOM 1062 N N . LEU A 1 135 ? 3.605 2.792 -3.006 1.00 71.38 135 LEU A N 1
ATOM 1063 C CA . LEU A 1 135 ? 4.322 2.379 -4.223 1.00 71.38 135 LEU A CA 1
ATOM 1064 C C . LEU A 1 135 ? 5.404 3.374 -4.681 1.00 71.38 135 LEU A C 1
ATOM 1066 O O . LEU A 1 135 ? 6.108 3.101 -5.653 1.00 71.38 135 LEU A O 1
ATOM 1070 N N . ARG A 1 136 ? 5.591 4.497 -3.970 1.00 83.62 136 ARG A N 1
ATOM 1071 C CA . ARG A 1 136 ? 6.711 5.425 -4.202 1.00 83.62 136 ARG A CA 1
ATOM 1072 C C . ARG A 1 136 ? 8.062 4.780 -3.882 1.00 83.62 136 ARG A C 1
ATOM 1074 O O . ARG A 1 136 ? 8.217 4.018 -2.920 1.00 83.62 136 ARG A O 1
ATOM 1081 N N . PHE A 1 137 ? 9.095 5.170 -4.627 1.00 85.81 137 PHE A N 1
ATOM 1082 C CA . PHE A 1 137 ? 10.460 4.754 -4.321 1.00 85.81 137 PHE A CA 1
ATOM 1083 C C . PHE A 1 137 ? 11.055 5.555 -3.162 1.00 85.81 137 PHE A C 1
ATOM 1085 O O . PHE A 1 137 ? 11.023 6.788 -3.141 1.00 85.81 137 PHE A O 1
ATOM 1092 N N . TYR A 1 138 ? 11.699 4.832 -2.249 1.00 88.19 138 TYR A N 1
ATOM 1093 C CA . TYR A 1 138 ? 12.530 5.385 -1.185 1.00 88.19 138 TYR A CA 1
ATOM 1094 C C . TYR A 1 138 ? 13.909 4.708 -1.213 1.00 88.19 138 TYR A C 1
ATOM 1096 O O . TYR A 1 138 ? 13.974 3.527 -1.572 1.00 88.19 138 TYR A O 1
ATOM 1104 N N . PRO A 1 139 ? 14.983 5.418 -0.819 1.00 88.94 139 PRO A N 1
ATOM 1105 C CA . PRO A 1 139 ? 16.337 4.884 -0.775 1.00 88.94 139 PRO A CA 1
ATOM 1106 C C . PRO A 1 139 ? 16.416 3.566 -0.008 1.00 88.94 139 PRO A C 1
ATOM 1108 O O . PRO A 1 139 ? 15.767 3.412 1.030 1.00 88.94 139 PRO A O 1
ATOM 1111 N N . ASP A 1 140 ? 17.192 2.624 -0.542 1.00 85.38 140 ASP A N 1
ATOM 1112 C CA . ASP A 1 140 ? 17.510 1.322 0.059 1.00 85.38 140 ASP A CA 1
ATOM 1113 C C . ASP A 1 140 ? 16.299 0.424 0.377 1.00 85.38 140 ASP A C 1
ATOM 1115 O O . ASP A 1 140 ? 16.445 -0.640 0.988 1.00 85.38 140 ASP A O 1
ATOM 1119 N N . LYS A 1 141 ? 15.092 0.783 -0.079 1.00 85.31 141 LYS A N 1
ATOM 1120 C CA . LYS A 1 141 ? 13.915 -0.079 0.028 1.00 85.31 141 LYS A CA 1
ATOM 1121 C C . LYS A 1 141 ? 13.798 -1.001 -1.174 1.00 85.31 141 LYS A C 1
ATOM 1123 O O . LYS A 1 141 ? 13.561 -0.559 -2.295 1.00 85.31 141 LYS A O 1
ATOM 1128 N N . THR A 1 142 ? 13.833 -2.301 -0.901 1.00 86.38 142 THR A N 1
ATOM 1129 C CA . THR A 1 142 ? 13.446 -3.320 -1.877 1.00 86.38 142 THR A CA 1
ATOM 1130 C C . THR A 1 142 ? 11.926 -3.382 -1.984 1.00 86.38 142 THR A C 1
ATOM 1132 O O . THR A 1 142 ? 11.244 -3.669 -1.000 1.00 86.38 142 THR A O 1
ATOM 1135 N N . GLN A 1 143 ? 11.394 -3.135 -3.177 1.00 84.75 143 GLN A N 1
ATOM 1136 C CA . GLN A 1 143 ? 9.959 -3.159 -3.459 1.00 84.75 143 GLN A CA 1
ATOM 1137 C C . GLN A 1 143 ? 9.656 -4.022 -4.679 1.00 84.75 143 GLN A C 1
ATOM 1139 O O . GLN A 1 143 ? 10.497 -4.181 -5.566 1.00 84.75 143 GLN A O 1
ATOM 1144 N N . LYS A 1 144 ? 8.458 -4.612 -4.695 1.00 88.06 144 LYS A N 1
ATOM 1145 C CA . LYS A 1 144 ? 7.999 -5.460 -5.794 1.00 88.06 144 LYS A CA 1
ATOM 1146 C C . LYS A 1 144 ? 7.180 -4.639 -6.775 1.00 88.06 144 LYS A C 1
ATOM 1148 O O . LYS A 1 144 ? 6.222 -3.996 -6.365 1.00 88.06 144 LYS A O 1
ATOM 1153 N N . TYR A 1 145 ? 7.519 -4.744 -8.051 1.00 89.69 145 TYR A N 1
ATOM 1154 C CA . TYR A 1 145 ? 6.818 -4.059 -9.132 1.00 89.69 145 TYR A CA 1
ATOM 1155 C C . TYR A 1 145 ? 6.438 -5.046 -10.223 1.00 89.69 145 TYR A C 1
ATOM 1157 O O . TYR A 1 145 ? 7.206 -5.964 -10.537 1.00 89.69 145 TYR A O 1
ATOM 1165 N N . ILE A 1 146 ? 5.261 -4.836 -10.804 1.00 91.88 146 ILE A N 1
ATOM 1166 C CA . ILE A 1 146 ? 4.811 -5.555 -11.991 1.00 91.88 146 ILE A CA 1
ATOM 1167 C C . ILE A 1 146 ? 5.068 -4.647 -13.185 1.00 91.88 146 ILE A C 1
ATOM 1169 O O . ILE A 1 146 ? 4.485 -3.571 -13.287 1.00 91.88 146 ILE A O 1
ATOM 1173 N N . TRP A 1 147 ? 5.963 -5.081 -14.062 1.00 94.38 147 TRP A N 1
ATOM 1174 C CA . TRP A 1 147 ? 6.242 -4.439 -15.337 1.00 94.38 147 TRP A CA 1
ATOM 1175 C C . TRP A 1 147 ? 5.309 -4.983 -16.405 1.00 94.38 147 TRP A C 1
ATOM 1177 O O . TRP A 1 147 ? 5.079 -6.189 -16.463 1.00 94.38 147 TRP A O 1
ATOM 1187 N N . TYR A 1 148 ? 4.831 -4.097 -17.264 1.00 95.75 148 TYR A N 1
ATOM 1188 C CA . TYR A 1 148 ? 3.949 -4.354 -18.389 1.00 95.75 148 TYR A CA 1
ATOM 1189 C C . TYR A 1 148 ? 4.632 -3.884 -19.676 1.00 95.75 148 TYR A C 1
ATOM 1191 O O . TYR A 1 148 ? 5.188 -2.786 -19.731 1.00 95.75 148 TYR A O 1
ATOM 1199 N N . PHE A 1 149 ? 4.599 -4.731 -20.700 1.00 96.31 149 PHE A N 1
ATOM 1200 C CA . PHE A 1 149 ? 5.279 -4.526 -21.973 1.00 96.31 149 PHE A CA 1
ATOM 1201 C C . PHE A 1 149 ? 4.276 -4.629 -23.127 1.00 96.31 149 PHE A C 1
ATOM 1203 O O . PHE A 1 149 ? 3.463 -5.558 -23.161 1.00 96.31 149 PHE A O 1
ATOM 1210 N N . TRP A 1 150 ? 4.378 -3.702 -24.079 1.00 97.06 150 TRP A N 1
ATOM 1211 C CA . TRP A 1 150 ? 3.596 -3.658 -25.314 1.00 97.06 150 TRP A CA 1
ATOM 1212 C C . TRP A 1 150 ? 4.537 -3.697 -26.517 1.00 97.06 150 TRP A C 1
ATOM 1214 O O . TRP A 1 150 ? 5.437 -2.863 -26.653 1.00 97.06 150 TRP A O 1
ATOM 1224 N N . GLY A 1 151 ? 4.362 -4.690 -27.380 1.00 95.25 151 GLY A N 1
ATOM 1225 C CA . GLY A 1 151 ? 5.281 -4.946 -28.483 1.00 95.25 151 GLY A CA 1
ATOM 1226 C C . GLY A 1 151 ? 4.954 -6.220 -29.247 1.00 95.25 151 GLY A C 1
ATOM 1227 O O . GLY A 1 151 ? 4.053 -6.980 -28.898 1.00 95.25 151 GLY A O 1
ATOM 1228 N N . GLU A 1 152 ? 5.699 -6.463 -30.317 1.00 95.38 152 GLU A N 1
ATOM 1229 C CA . GLU A 1 152 ? 5.512 -7.662 -31.129 1.00 95.38 152 GLU A CA 1
ATOM 1230 C C . GLU A 1 152 ? 6.159 -8.892 -30.478 1.00 95.38 152 GLU A C 1
ATOM 1232 O O . GLU A 1 152 ? 7.200 -8.793 -29.838 1.00 95.38 152 GLU A O 1
ATOM 1237 N N . GLU A 1 153 ? 5.605 -10.087 -30.719 1.00 92.56 153 GLU A N 1
ATOM 1238 C CA . GLU A 1 153 ? 6.093 -11.349 -30.129 1.00 92.56 153 GLU A CA 1
ATOM 1239 C C . GLU A 1 153 ? 7.611 -11.553 -30.296 1.00 92.56 153 GLU A C 1
ATOM 1241 O O . GLU A 1 153 ? 8.300 -11.984 -29.377 1.00 92.56 153 GLU A O 1
ATOM 1246 N N . LYS A 1 154 ? 8.144 -11.180 -31.465 1.00 93.62 154 LYS A N 1
ATOM 1247 C CA . LYS A 1 154 ? 9.570 -11.291 -31.808 1.00 93.62 154 LYS A CA 1
ATOM 1248 C C . LYS A 1 154 ? 10.487 -10.374 -30.990 1.00 93.62 154 LYS A C 1
ATOM 1250 O O . LYS A 1 154 ? 11.694 -10.585 -30.978 1.00 93.62 154 LYS A O 1
ATOM 1255 N N . GLU A 1 155 ? 9.950 -9.323 -30.374 1.00 94.31 155 GLU A N 1
ATOM 1256 C CA . GLU A 1 155 ? 10.720 -8.402 -29.532 1.00 94.31 155 GLU A CA 1
ATOM 1257 C C . GLU A 1 155 ? 10.955 -8.965 -28.128 1.00 94.31 155 GLU A C 1
ATOM 1259 O O . GLU A 1 155 ? 11.847 -8.487 -27.433 1.00 94.31 155 GLU A O 1
ATOM 1264 N N . PHE A 1 156 ? 10.190 -9.986 -27.728 1.00 93.69 156 PHE A N 1
ATOM 1265 C CA . PHE A 1 156 ? 10.323 -10.663 -26.437 1.00 93.69 156 PHE A CA 1
ATOM 1266 C C . PHE A 1 156 ? 11.277 -11.868 -26.482 1.00 93.69 156 PHE A C 1
ATOM 1268 O O . PHE A 1 156 ? 11.401 -12.588 -25.492 1.00 93.69 156 PHE A O 1
ATOM 1275 N N . ASP A 1 157 ? 11.959 -12.088 -27.611 1.00 91.56 157 ASP A N 1
ATOM 1276 C CA . ASP A 1 157 ? 12.975 -13.130 -27.764 1.00 91.56 157 ASP A CA 1
ATOM 1277 C C . ASP A 1 157 ? 14.324 -12.647 -27.206 1.00 91.56 157 ASP A C 1
ATOM 1279 O O . ASP A 1 157 ? 15.123 -12.001 -27.890 1.00 91.56 157 ASP A O 1
ATOM 1283 N N . GLY A 1 158 ? 14.548 -12.900 -25.916 1.00 90.31 158 GLY A N 1
ATOM 1284 C CA . GLY A 1 158 ? 15.799 -12.576 -25.240 1.00 90.31 158 GLY A CA 1
ATOM 1285 C C . GLY A 1 158 ? 15.675 -12.486 -23.722 1.00 90.31 158 GLY A C 1
ATOM 1286 O O . GLY A 1 158 ? 14.586 -12.484 -23.151 1.00 90.31 158 GLY A O 1
ATOM 1287 N N . VAL A 1 159 ? 16.824 -12.391 -23.053 1.00 90.75 159 VAL A N 1
ATOM 1288 C CA . VAL A 1 159 ? 16.885 -12.221 -21.596 1.00 90.75 159 VAL A CA 1
ATOM 1289 C C . VAL A 1 159 ? 16.531 -10.780 -21.238 1.00 90.75 159 VAL A C 1
ATOM 1291 O O . VAL A 1 159 ? 17.156 -9.848 -21.746 1.00 90.75 159 VAL A O 1
ATOM 1294 N N . LEU A 1 160 ? 15.556 -10.596 -20.347 1.00 92.25 160 LEU A N 1
ATOM 1295 C CA . LEU A 1 160 ? 15.185 -9.281 -19.832 1.00 92.25 160 LEU A CA 1
ATOM 1296 C C . LEU A 1 160 ? 16.205 -8.789 -18.796 1.00 92.25 160 LEU A C 1
ATOM 1298 O O . LEU A 1 160 ? 16.512 -9.466 -17.811 1.00 92.25 160 LEU A O 1
ATOM 1302 N N . LYS A 1 161 ? 16.684 -7.563 -18.982 1.00 91.25 161 LYS A N 1
ATOM 1303 C CA . LYS A 1 161 ? 17.648 -6.901 -18.105 1.00 91.25 161 LYS A CA 1
ATOM 1304 C C . LYS A 1 161 ? 17.234 -5.456 -17.870 1.00 91.25 161 LYS A C 1
ATOM 1306 O O . LYS A 1 161 ? 17.026 -4.715 -18.821 1.00 91.25 161 LYS A O 1
ATOM 1311 N N . PHE A 1 162 ? 17.197 -5.030 -16.615 1.00 91.19 162 PHE A N 1
ATOM 1312 C CA . PHE A 1 162 ? 17.015 -3.626 -16.256 1.00 91.19 162 PHE A CA 1
ATOM 1313 C C . PHE A 1 162 ? 18.338 -3.017 -15.808 1.00 91.19 162 PHE A C 1
ATOM 1315 O O . PHE A 1 162 ? 19.077 -3.642 -15.046 1.00 91.19 162 PHE A O 1
ATOM 1322 N N . ILE A 1 163 ? 18.628 -1.800 -16.263 1.00 91.25 163 ILE A N 1
ATOM 1323 C CA . ILE A 1 163 ? 19.793 -1.016 -15.847 1.00 91.25 163 ILE A CA 1
ATOM 1324 C C . ILE A 1 163 ? 19.312 0.305 -15.248 1.00 91.25 163 ILE A C 1
ATOM 1326 O O . ILE A 1 163 ? 18.701 1.117 -15.939 1.00 91.25 163 ILE A O 1
ATOM 1330 N N . GLY A 1 164 ? 19.618 0.527 -13.970 1.00 91.88 164 GLY A N 1
ATOM 1331 C CA . GLY A 1 164 ? 19.387 1.799 -13.290 1.00 91.88 164 GLY A CA 1
ATOM 1332 C C . GLY A 1 164 ? 20.552 2.773 -13.472 1.00 91.88 164 GLY A C 1
ATOM 1333 O O . GLY A 1 164 ? 21.715 2.434 -13.250 1.00 91.88 164 GLY A O 1
ATOM 1334 N N . THR A 1 165 ? 20.253 4.013 -13.851 1.00 91.94 165 THR A N 1
ATOM 1335 C CA . THR A 1 165 ? 21.224 5.114 -13.904 1.00 91.94 165 THR A CA 1
ATOM 1336 C C . THR A 1 165 ? 20.703 6.278 -13.077 1.00 91.94 165 THR A C 1
ATOM 1338 O O . THR A 1 165 ? 19.630 6.805 -13.364 1.00 91.94 165 THR A O 1
ATOM 1341 N N . HIS A 1 166 ? 21.449 6.668 -12.047 1.00 92.06 166 HIS A N 1
ATOM 1342 C CA . HIS A 1 166 ? 21.132 7.843 -11.237 1.00 92.06 166 HIS A CA 1
ATOM 1343 C C . HIS A 1 166 ? 21.537 9.124 -11.966 1.00 92.06 166 HIS A C 1
ATOM 1345 O O . HIS A 1 166 ? 22.488 9.116 -12.745 1.00 92.06 166 HIS A O 1
ATOM 1351 N N . GLU A 1 167 ? 20.852 10.231 -11.694 1.00 89.94 167 GLU A N 1
ATOM 1352 C CA . GLU A 1 167 ? 21.157 11.529 -12.308 1.00 89.94 167 GLU A CA 1
ATOM 1353 C C . GLU A 1 167 ? 22.589 12.029 -12.055 1.00 89.94 167 GLU A C 1
ATOM 1355 O O . GLU A 1 167 ? 23.139 12.737 -12.900 1.00 89.94 167 GLU A O 1
ATOM 1360 N N . ASN A 1 168 ? 23.207 11.609 -10.943 1.00 88.19 168 ASN A N 1
ATOM 1361 C CA . ASN A 1 168 ? 24.548 12.031 -10.533 1.00 88.19 168 ASN A CA 1
ATOM 1362 C C . ASN A 1 168 ? 25.642 10.958 -10.723 1.00 88.19 168 ASN A C 1
ATOM 1364 O O . ASN A 1 168 ? 26.803 11.261 -10.457 1.00 88.19 168 ASN A O 1
ATOM 1368 N N . ASP A 1 169 ? 25.318 9.732 -11.161 1.00 77.75 169 ASP A N 1
ATOM 1369 C CA . ASP A 1 169 ? 26.276 8.610 -11.237 1.00 77.75 169 ASP A CA 1
ATOM 1370 C C . ASP A 1 169 ? 26.299 7.904 -12.612 1.00 77.75 169 ASP A C 1
ATOM 1372 O O . ASP A 1 169 ? 25.345 7.946 -13.387 1.00 77.75 169 ASP A O 1
ATOM 1376 N N . GLU A 1 170 ? 27.365 7.140 -12.884 1.00 64.69 170 GLU A N 1
ATOM 1377 C CA . GLU A 1 170 ? 27.594 6.406 -14.144 1.00 64.69 170 GLU A CA 1
ATOM 1378 C C . GLU A 1 170 ? 27.051 4.951 -14.180 1.00 64.69 170 GLU A C 1
ATOM 1380 O O . GLU A 1 170 ? 27.651 4.090 -14.814 1.00 64.69 170 GLU A O 1
ATOM 1385 N N . LYS A 1 171 ? 25.858 4.698 -13.610 1.00 62.81 171 LYS A N 1
ATOM 1386 C CA . LYS A 1 171 ? 25.085 3.416 -13.565 1.00 62.81 171 LYS A CA 1
ATOM 1387 C C . LYS A 1 171 ? 25.267 2.595 -12.288 1.00 62.81 171 LYS A C 1
ATOM 1389 O O . LYS A 1 171 ? 26.369 2.166 -11.959 1.00 62.81 171 LYS A O 1
ATOM 1394 N N . GLN A 1 172 ? 24.154 2.264 -11.633 1.00 67.69 172 GLN A N 1
ATOM 1395 C CA . GLN A 1 172 ? 24.101 1.234 -10.595 1.00 67.69 172 GLN A CA 1
ATOM 1396 C C . GLN A 1 172 ? 22.748 0.513 -10.579 1.00 67.69 172 GLN A C 1
ATOM 1398 O O . GLN A 1 172 ? 21.689 1.115 -10.714 1.00 67.69 172 GLN A O 1
ATOM 1403 N N . SER A 1 173 ? 22.830 -0.791 -10.315 1.00 59.38 173 SER A N 1
ATOM 1404 C CA . SER A 1 173 ? 21.788 -1.826 -10.345 1.00 59.38 173 SER A CA 1
ATOM 1405 C C . SER A 1 173 ? 21.503 -2.403 -11.738 1.00 59.38 173 SER A C 1
ATOM 1407 O O . SER A 1 173 ? 20.893 -1.784 -12.607 1.00 59.38 173 SER A O 1
ATOM 1409 N N . VAL A 1 174 ? 21.981 -3.635 -11.934 1.00 59.97 174 VAL A N 1
ATOM 1410 C CA . VAL A 1 174 ? 21.445 -4.557 -12.932 1.00 59.97 174 VAL A CA 1
ATOM 1411 C C . VAL A 1 174 ? 20.438 -5.427 -12.197 1.00 59.97 174 VAL A C 1
ATOM 1413 O O . VAL A 1 174 ? 20.825 -6.191 -11.313 1.00 59.97 174 VAL A O 1
ATOM 1416 N N . VAL A 1 175 ? 19.160 -5.306 -12.541 1.00 63.81 175 VAL A N 1
ATOM 1417 C CA . VAL A 1 175 ? 18.140 -6.259 -12.093 1.00 63.81 175 VAL A CA 1
ATOM 1418 C C . VAL A 1 175 ? 17.873 -7.191 -13.264 1.00 63.81 175 VAL A C 1
ATOM 1420 O O . VAL A 1 175 ? 17.435 -6.751 -14.326 1.00 63.81 175 VAL A O 1
ATOM 1423 N N . TYR A 1 176 ? 18.170 -8.476 -13.092 1.00 64.75 176 TYR A N 1
ATOM 1424 C CA . TYR A 1 176 ? 17.752 -9.484 -14.061 1.00 64.75 176 TYR A CA 1
ATOM 1425 C C . TYR A 1 176 ? 16.242 -9.678 -13.926 1.00 64.75 176 TYR A C 1
ATOM 1427 O O . TYR A 1 176 ? 15.737 -9.939 -12.831 1.00 64.75 176 TYR A O 1
ATOM 1435 N N . GLY A 1 177 ? 15.523 -9.479 -15.029 1.00 63.47 177 GLY A N 1
ATOM 1436 C CA . GLY A 1 177 ? 14.101 -9.775 -15.096 1.00 63.47 177 GLY A CA 1
ATOM 1437 C C . GLY A 1 177 ? 13.882 -11.284 -15.050 1.00 63.47 177 GLY A C 1
ATOM 1438 O O . GLY A 1 177 ? 14.690 -12.046 -15.576 1.00 63.47 177 GLY A O 1
ATOM 1439 N N . GLY A 1 178 ? 12.806 -11.717 -14.393 1.00 72.19 178 GLY A N 1
ATOM 1440 C CA . GLY A 1 178 ? 12.332 -13.095 -14.518 1.00 72.19 178 GLY A CA 1
ATOM 1441 C C . GLY A 1 178 ? 11.720 -13.358 -15.897 1.00 72.19 178 GLY A C 1
ATOM 1442 O O . GLY A 1 178 ? 11.688 -12.473 -16.753 1.00 72.19 178 GLY A O 1
ATOM 1443 N N . ASP A 1 179 ? 11.196 -14.566 -16.089 1.00 85.31 179 ASP A N 1
ATOM 1444 C CA . ASP A 1 179 ? 10.522 -14.947 -17.331 1.00 85.31 179 ASP A CA 1
ATOM 1445 C C . ASP A 1 179 ? 9.314 -14.048 -17.636 1.00 85.31 179 ASP A C 1
ATOM 1447 O O . ASP A 1 179 ? 8.617 -13.573 -16.732 1.00 85.31 179 ASP A O 1
ATOM 1451 N N . PHE A 1 180 ? 9.044 -13.839 -18.925 1.00 89.31 180 PHE A N 1
ATOM 1452 C CA . PHE A 1 180 ? 7.844 -13.144 -19.375 1.00 89.31 180 PHE A CA 1
ATOM 1453 C C . PHE A 1 180 ? 6.595 -13.996 -19.143 1.00 89.31 180 PHE A C 1
ATOM 1455 O O . PHE A 1 180 ? 6.496 -15.134 -19.602 1.00 89.31 180 PHE A O 1
ATOM 1462 N N . TYR A 1 181 ? 5.590 -13.406 -18.502 1.00 88.44 181 TYR A N 1
ATOM 1463 C CA . TYR A 1 181 ? 4.271 -14.005 -18.333 1.00 88.44 181 TYR A CA 1
ATOM 1464 C C . TYR A 1 181 ? 3.270 -13.378 -19.299 1.00 88.44 181 TYR A C 1
ATOM 1466 O O . TYR A 1 181 ? 3.413 -12.222 -19.712 1.00 88.44 181 TYR A O 1
ATOM 1474 N N . LYS A 1 182 ? 2.206 -14.123 -19.618 1.00 87.06 182 LYS A N 1
ATOM 1475 C CA . LYS A 1 182 ? 1.034 -13.539 -20.273 1.00 87.06 182 LYS A CA 1
ATOM 1476 C C . LYS A 1 182 ? 0.473 -12.446 -19.367 1.00 87.06 182 LYS A C 1
ATOM 1478 O O . LYS A 1 182 ? 0.179 -12.707 -18.201 1.00 87.06 182 LYS A O 1
ATOM 1483 N N . ALA A 1 183 ? 0.350 -11.241 -19.906 1.00 82.81 183 ALA A N 1
ATOM 1484 C CA . ALA A 1 183 ? -0.119 -10.107 -19.137 1.00 82.81 183 ALA A CA 1
ATOM 1485 C C . ALA A 1 183 ? -1.639 -10.084 -18.970 1.00 82.81 183 ALA A C 1
ATOM 1487 O O . ALA A 1 183 ? -2.400 -10.555 -19.821 1.00 82.81 183 ALA A O 1
ATOM 1488 N N . ASN A 1 184 ? -2.059 -9.473 -17.866 1.00 72.44 184 ASN A N 1
ATOM 1489 C CA . ASN A 1 184 ? -3.397 -8.912 -17.718 1.00 72.44 184 ASN A CA 1
ATOM 1490 C C . ASN A 1 184 ? -3.376 -7.429 -18.152 1.00 72.44 184 ASN A C 1
ATOM 1492 O O . ASN A 1 184 ? -2.352 -6.917 -18.593 1.00 72.44 184 ASN A O 1
ATOM 1496 N N . ASN A 1 185 ? -4.503 -6.715 -18.060 1.00 71.56 185 ASN A N 1
ATOM 1497 C CA . ASN A 1 185 ? -4.538 -5.258 -18.271 1.00 71.56 185 ASN A CA 1
ATOM 1498 C C . ASN A 1 185 ? -4.089 -4.765 -19.659 1.00 71.56 185 ASN A C 1
ATOM 1500 O O . ASN A 1 185 ? -3.511 -3.692 -19.776 1.00 71.56 185 ASN A O 1
ATOM 1504 N N . LYS A 1 186 ? -4.424 -5.504 -20.725 1.00 86.44 186 LYS A N 1
ATOM 1505 C CA . LYS A 1 186 ? -4.194 -5.123 -22.138 1.00 86.44 186 LYS A CA 1
ATOM 1506 C C . LYS A 1 186 ? -2.722 -5.013 -22.571 1.00 86.44 186 LYS A C 1
ATOM 1508 O O . LYS A 1 186 ? -2.483 -4.557 -23.685 1.00 86.44 186 LYS A O 1
ATOM 1513 N N . ALA A 1 187 ? -1.762 -5.401 -21.734 1.00 91.75 187 ALA A N 1
ATOM 1514 C CA . ALA A 1 187 ? -0.370 -5.557 -22.151 1.00 91.75 187 ALA A CA 1
ATOM 1515 C C . ALA A 1 187 ? -0.143 -6.901 -22.855 1.00 91.75 187 ALA A C 1
ATOM 1517 O O . ALA A 1 187 ? -0.936 -7.835 -22.699 1.00 91.75 187 ALA A O 1
ATOM 1518 N N . ASP A 1 188 ? 0.946 -7.003 -23.615 1.00 95.38 188 ASP A N 1
ATOM 1519 C CA . ASP A 1 188 ? 1.315 -8.226 -24.333 1.00 95.38 188 ASP A CA 1
ATOM 1520 C C . ASP A 1 188 ? 2.078 -9.191 -23.417 1.00 95.38 188 ASP A C 1
ATOM 1522 O O . ASP A 1 188 ? 1.845 -10.409 -23.439 1.00 95.38 188 ASP A O 1
ATOM 1526 N N . ARG A 1 189 ? 2.962 -8.651 -22.564 1.00 95.06 189 ARG A N 1
ATOM 1527 C CA . ARG A 1 189 ? 3.759 -9.398 -21.577 1.00 95.06 189 ARG A CA 1
ATOM 1528 C C . ARG A 1 189 ? 3.888 -8.652 -20.253 1.00 95.06 189 ARG A C 1
ATOM 1530 O O . ARG A 1 189 ? 3.822 -7.426 -20.215 1.00 95.06 189 ARG A O 1
ATOM 1537 N N . GLN A 1 190 ? 4.070 -9.398 -19.163 1.00 94.56 190 GLN A N 1
ATOM 1538 C CA . GLN A 1 190 ? 4.356 -8.834 -17.841 1.00 94.56 190 GLN A CA 1
ATOM 1539 C C . GLN A 1 190 ? 5.497 -9.568 -17.137 1.00 94.56 190 GLN A C 1
ATOM 1541 O O . GLN A 1 190 ? 5.691 -10.764 -17.357 1.00 94.56 190 GLN A O 1
ATOM 1546 N N . VAL A 1 191 ? 6.213 -8.871 -16.251 1.00 93.25 191 VAL A N 1
ATOM 1547 C CA . VAL A 1 191 ? 7.277 -9.441 -15.407 1.00 93.25 191 VAL A CA 1
ATOM 1548 C C . VAL A 1 191 ? 7.208 -8.865 -14.000 1.00 93.25 191 VAL A C 1
ATOM 1550 O O . VAL A 1 191 ? 7.048 -7.664 -13.807 1.00 93.25 191 VAL A O 1
ATOM 1553 N N . HIS A 1 192 ? 7.369 -9.725 -12.997 1.00 91.56 192 HIS A N 1
ATOM 1554 C CA . HIS A 1 192 ? 7.465 -9.313 -11.601 1.00 91.56 192 HIS A CA 1
ATOM 1555 C C . HIS A 1 192 ? 8.936 -9.113 -11.240 1.00 91.56 192 HIS A C 1
ATOM 1557 O O . HIS A 1 192 ? 9.755 -10.010 -11.431 1.00 91.56 192 HIS A O 1
ATOM 1563 N N . THR A 1 193 ? 9.271 -7.954 -10.684 1.00 88.31 193 THR A N 1
ATOM 1564 C CA . THR A 1 193 ? 10.640 -7.625 -10.267 1.00 88.31 193 THR A CA 1
ATOM 1565 C C . THR A 1 193 ? 10.667 -7.209 -8.807 1.00 88.31 193 THR A C 1
ATOM 1567 O O . THR A 1 193 ? 9.679 -6.696 -8.287 1.00 88.31 193 THR A O 1
ATOM 1570 N N . SER A 1 194 ? 11.804 -7.429 -8.147 1.00 87.75 194 SER A N 1
ATOM 1571 C CA . SER A 1 194 ? 12.127 -6.789 -6.871 1.00 87.75 194 SER A CA 1
ATOM 1572 C C . SER A 1 194 ? 13.242 -5.786 -7.137 1.00 87.75 194 SER A C 1
ATOM 1574 O O . SER A 1 194 ? 14.336 -6.191 -7.524 1.00 87.75 194 SER A O 1
ATOM 1576 N N . MET A 1 195 ? 12.969 -4.495 -6.969 1.00 86.94 195 MET A N 1
ATOM 1577 C CA . MET A 1 195 ? 13.924 -3.425 -7.259 1.00 86.94 195 MET A CA 1
ATOM 1578 C C . MET A 1 195 ? 14.308 -2.680 -5.988 1.00 86.94 195 MET A C 1
ATOM 1580 O O . MET A 1 195 ? 13.473 -2.477 -5.108 1.00 86.94 195 MET A O 1
ATOM 1584 N N . ASN A 1 196 ? 15.569 -2.262 -5.916 1.00 87.62 196 ASN A N 1
ATOM 1585 C CA . ASN A 1 196 ? 16.119 -1.430 -4.855 1.00 87.62 196 ASN A CA 1
ATOM 1586 C C . ASN A 1 196 ? 16.932 -0.306 -5.507 1.00 87.62 196 ASN A C 1
ATOM 1588 O O . ASN A 1 196 ? 17.839 -0.586 -6.293 1.00 87.62 196 ASN A O 1
ATOM 1592 N N . LEU A 1 197 ? 16.579 0.944 -5.202 1.00 89.25 197 LEU A N 1
ATOM 1593 C CA . LEU A 1 197 ? 17.291 2.132 -5.663 1.00 89.25 197 LEU A CA 1
ATOM 1594 C C . LEU A 1 197 ? 17.944 2.797 -4.439 1.00 89.25 197 LEU A C 1
ATOM 1596 O O . LEU A 1 197 ? 17.222 3.305 -3.581 1.00 89.25 197 LEU A O 1
ATOM 1600 N N . PRO A 1 198 ? 19.283 2.795 -4.319 1.00 88.38 198 PRO A N 1
ATOM 1601 C CA . PRO A 1 198 ? 19.968 3.144 -3.070 1.00 88.38 198 PRO A CA 1
ATOM 1602 C C . PRO A 1 198 ? 20.025 4.650 -2.782 1.00 88.38 198 PRO A C 1
ATOM 1604 O O . PRO A 1 198 ? 20.266 5.064 -1.654 1.00 88.38 198 PRO A O 1
ATOM 1607 N N . LYS A 1 199 ? 19.826 5.504 -3.792 1.00 89.75 199 LYS A N 1
ATOM 1608 C CA . LYS A 1 199 ? 19.957 6.964 -3.653 1.00 89.75 199 LYS A CA 1
ATOM 1609 C C . LYS A 1 199 ? 18.652 7.675 -3.970 1.00 89.75 199 LYS A C 1
ATOM 1611 O O . LYS A 1 199 ? 17.934 7.288 -4.888 1.00 89.75 199 LYS A O 1
ATOM 1616 N N . SER A 1 200 ? 18.374 8.756 -3.249 1.00 91.44 200 SER A N 1
ATOM 1617 C CA . SER A 1 200 ? 17.310 9.695 -3.617 1.00 91.44 200 SER A CA 1
ATOM 1618 C C . SER A 1 200 ? 17.671 10.473 -4.881 1.00 91.44 200 SER A C 1
ATOM 1620 O O . SER A 1 200 ? 18.851 10.670 -5.170 1.00 91.44 200 SER A O 1
ATOM 1622 N N . GLY A 1 201 ? 16.667 10.980 -5.587 1.00 92.00 201 GLY A N 1
ATOM 1623 C CA . GLY A 1 20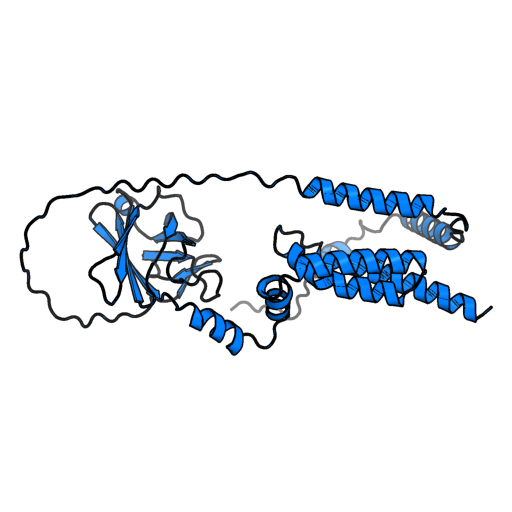1 ? 16.835 11.767 -6.809 1.00 92.00 201 GLY A CA 1
ATOM 1624 C C . GLY A 1 201 ? 16.210 11.091 -8.020 1.00 92.00 201 GLY A C 1
ATOM 1625 O O . GLY A 1 201 ? 15.425 10.151 -7.874 1.00 92.00 201 GLY A O 1
ATOM 1626 N N . MET A 1 202 ? 16.535 11.584 -9.208 1.00 93.44 202 MET A N 1
ATOM 1627 C CA . MET A 1 202 ? 16.028 11.011 -10.452 1.00 93.44 202 MET A CA 1
ATOM 1628 C C . MET A 1 202 ? 16.818 9.770 -10.864 1.00 93.44 202 MET A C 1
ATOM 1630 O O . MET A 1 202 ? 18.049 9.733 -10.813 1.00 93.44 202 MET A O 1
ATOM 1634 N N . TRP A 1 203 ? 16.084 8.757 -11.312 1.00 93.19 203 TRP A N 1
ATOM 1635 C CA . TRP A 1 203 ? 16.622 7.521 -11.857 1.00 93.19 203 TRP A CA 1
ATOM 1636 C C . TRP A 1 203 ? 16.050 7.256 -13.238 1.00 93.19 203 TRP A C 1
ATOM 1638 O O . TRP A 1 203 ? 14.854 7.415 -13.466 1.00 93.19 203 TRP A O 1
ATOM 1648 N N . ARG A 1 204 ? 16.916 6.805 -14.140 1.00 93.75 204 ARG A N 1
ATOM 1649 C CA . ARG A 1 204 ? 16.572 6.283 -15.458 1.00 93.75 204 ARG A CA 1
ATOM 1650 C C . ARG A 1 204 ? 16.684 4.768 -15.410 1.00 93.75 204 ARG A C 1
ATOM 1652 O O . ARG A 1 204 ? 17.748 4.245 -15.085 1.00 93.75 204 ARG A O 1
ATOM 1659 N N . LEU A 1 205 ? 15.594 4.083 -15.714 1.00 93.62 205 LEU A N 1
ATOM 1660 C CA . LEU A 1 205 ? 15.487 2.633 -15.733 1.00 93.62 205 LEU A CA 1
ATOM 1661 C C . LEU A 1 205 ? 15.380 2.183 -17.187 1.00 93.62 205 LEU A C 1
ATOM 1663 O O . LEU A 1 205 ? 14.334 2.337 -17.815 1.00 93.62 205 LEU A O 1
ATOM 1667 N N . ASP A 1 206 ? 16.472 1.650 -17.718 1.00 94.00 206 ASP A N 1
ATOM 1668 C CA . ASP A 1 206 ? 16.552 1.161 -19.091 1.00 94.00 206 ASP A CA 1
ATOM 1669 C C . ASP A 1 206 ? 16.245 -0.344 -19.109 1.00 94.00 206 ASP A C 1
ATOM 1671 O O . ASP A 1 206 ? 16.953 -1.128 -18.471 1.00 94.00 206 ASP A O 1
ATOM 1675 N N . ALA A 1 207 ? 15.194 -0.753 -19.822 1.00 95.00 207 ALA A N 1
ATOM 1676 C CA . ALA A 1 207 ? 14.824 -2.154 -19.997 1.00 95.00 207 ALA A CA 1
ATOM 1677 C C . ALA A 1 207 ? 15.375 -2.681 -21.325 1.00 95.00 207 ALA A C 1
ATOM 1679 O O . ALA A 1 207 ? 15.054 -2.161 -22.392 1.00 95.00 207 ALA A O 1
ATOM 1680 N N . TYR A 1 208 ? 16.177 -3.736 -21.261 1.00 94.00 208 TYR A N 1
ATOM 1681 C CA . TYR A 1 208 ? 16.773 -4.417 -22.403 1.00 94.00 208 TYR A CA 1
ATOM 1682 C C . TYR A 1 208 ? 16.195 -5.820 -22.541 1.00 94.00 208 TYR A C 1
ATOM 1684 O O . TYR A 1 208 ? 16.038 -6.516 -21.540 1.00 94.00 208 TYR A O 1
ATOM 1692 N N . ILE A 1 209 ? 15.929 -6.247 -23.773 1.00 94.25 209 ILE A N 1
ATOM 1693 C CA . ILE A 1 209 ? 15.591 -7.637 -24.094 1.00 94.25 209 ILE A CA 1
ATOM 1694 C C . ILE A 1 209 ? 16.670 -8.158 -25.041 1.00 94.25 209 ILE A C 1
ATOM 1696 O O . ILE A 1 209 ? 16.845 -7.645 -26.151 1.00 94.25 209 ILE A O 1
ATOM 1700 N N . GLY A 1 210 ? 17.459 -9.119 -24.557 1.00 91.75 210 GLY A N 1
ATOM 1701 C CA . GLY A 1 210 ? 18.749 -9.435 -25.169 1.00 91.75 210 GLY A CA 1
ATOM 1702 C C . GLY A 1 210 ? 19.667 -8.208 -25.127 1.00 91.75 210 GLY A C 1
ATOM 1703 O O . GLY A 1 210 ? 19.804 -7.567 -24.087 1.00 91.75 210 GLY A O 1
ATOM 1704 N N . ASP A 1 211 ? 20.245 -7.848 -26.272 1.00 91.00 211 ASP A N 1
ATOM 1705 C CA . ASP A 1 211 ? 21.142 -6.688 -26.405 1.00 91.00 211 ASP A CA 1
ATOM 1706 C C . ASP A 1 211 ? 20.433 -5.415 -26.904 1.00 91.00 211 ASP A C 1
ATOM 1708 O O . ASP A 1 211 ? 21.077 -4.409 -27.207 1.00 91.00 211 ASP A O 1
ATOM 1712 N N . LYS A 1 212 ? 19.098 -5.435 -27.018 1.00 94.81 212 LYS A N 1
ATOM 1713 C CA . LYS A 1 212 ? 18.312 -4.319 -27.561 1.00 94.81 212 LYS A CA 1
ATOM 1714 C C . LYS A 1 212 ? 17.600 -3.559 -26.452 1.00 94.81 212 LYS A C 1
ATOM 1716 O O . LYS A 1 212 ? 16.914 -4.162 -25.630 1.00 94.81 212 LYS A O 1
ATOM 1721 N N . LEU A 1 213 ? 17.726 -2.230 -26.461 1.00 95.19 213 LEU A N 1
ATOM 1722 C CA . LEU A 1 213 ? 16.921 -1.358 -25.605 1.00 95.19 213 LEU A CA 1
ATOM 1723 C C . LEU A 1 213 ? 15.457 -1.465 -26.038 1.00 95.19 213 LEU A C 1
ATOM 1725 O O . LEU A 1 213 ? 15.117 -1.154 -27.179 1.00 95.19 213 LEU A O 1
ATOM 1729 N N . PHE A 1 214 ? 14.606 -1.912 -25.124 1.00 96.38 214 PHE A N 1
ATOM 1730 C CA . PHE A 1 214 ? 13.175 -2.027 -25.349 1.00 96.38 214 PHE A CA 1
ATOM 1731 C C . PHE A 1 214 ? 12.456 -0.719 -25.011 1.00 96.38 214 PHE A C 1
ATOM 1733 O O . PHE A 1 214 ? 11.631 -0.261 -25.797 1.00 96.38 214 PHE A O 1
ATOM 1740 N N . GLY A 1 215 ? 12.794 -0.102 -23.876 1.00 96.19 215 GLY A N 1
ATOM 1741 C CA . GLY A 1 215 ? 12.221 1.169 -23.436 1.00 96.19 215 GLY A CA 1
ATOM 1742 C C . GLY A 1 215 ? 12.907 1.715 -22.186 1.00 96.19 215 GLY A C 1
ATOM 1743 O O . GLY A 1 215 ? 13.710 1.023 -21.553 1.00 96.19 215 GLY A O 1
ATOM 1744 N N . THR A 1 216 ? 12.566 2.951 -21.826 1.00 95.69 216 THR A N 1
ATOM 1745 C CA . THR A 1 216 ? 13.169 3.670 -20.699 1.00 95.69 216 THR A CA 1
ATOM 1746 C C . THR A 1 216 ? 12.088 4.319 -19.840 1.00 95.69 216 THR A C 1
ATOM 1748 O O . THR A 1 216 ? 11.198 4.992 -20.355 1.00 95.69 216 THR A O 1
ATOM 1751 N N . VAL A 1 217 ? 12.192 4.167 -18.519 1.00 95.62 217 VAL A N 1
ATOM 1752 C CA . VAL A 1 217 ? 11.298 4.813 -17.547 1.00 95.62 217 VAL A CA 1
ATOM 1753 C C . VAL A 1 217 ? 12.106 5.689 -16.598 1.00 95.62 217 VAL A C 1
ATOM 1755 O O . VAL A 1 217 ? 13.106 5.245 -16.038 1.00 95.62 217 VAL A O 1
ATOM 1758 N N . PHE A 1 218 ? 11.676 6.931 -16.395 1.00 94.75 218 PHE A N 1
ATOM 1759 C CA . PHE A 1 218 ? 12.277 7.847 -15.431 1.00 94.75 218 PHE A CA 1
ATOM 1760 C C . PHE A 1 218 ? 11.414 7.922 -14.178 1.00 94.75 218 PHE A C 1
ATOM 1762 O O . PHE A 1 218 ? 10.225 8.216 -14.273 1.00 94.75 218 PHE A O 1
ATOM 1769 N N . VAL A 1 219 ? 12.017 7.710 -13.011 1.00 93.19 219 VAL A N 1
ATOM 1770 C CA . VAL A 1 219 ? 11.321 7.755 -11.718 1.00 93.19 219 VAL A CA 1
ATOM 1771 C C . VAL A 1 219 ? 12.060 8.607 -10.706 1.00 93.19 219 VAL A C 1
ATOM 1773 O O . VAL A 1 219 ? 13.291 8.707 -10.738 1.00 93.19 219 VAL A O 1
ATOM 1776 N N . LYS A 1 220 ? 11.309 9.201 -9.780 1.00 92.88 220 LYS A N 1
ATOM 1777 C CA . LYS A 1 220 ? 11.870 9.930 -8.649 1.00 92.88 220 LYS A CA 1
ATOM 1778 C C . LYS A 1 220 ? 11.925 9.060 -7.395 1.00 92.88 220 LYS A C 1
ATOM 1780 O O . LYS A 1 220 ? 10.943 8.457 -6.977 1.00 92.88 220 LYS A O 1
ATOM 1785 N N . VAL A 1 221 ? 13.087 9.040 -6.747 1.00 90.88 221 VAL A N 1
ATOM 1786 C CA . VAL A 1 221 ? 13.289 8.404 -5.441 1.00 90.88 221 VAL A CA 1
ATOM 1787 C C . VAL A 1 221 ? 13.282 9.482 -4.362 1.00 90.88 221 VAL A C 1
ATOM 1789 O O . VAL A 1 221 ? 14.131 10.377 -4.353 1.00 90.88 221 VAL A O 1
ATOM 1792 N N . HIS A 1 222 ? 12.316 9.412 -3.448 1.00 88.19 222 HIS A N 1
ATOM 1793 C CA . HIS A 1 222 ? 12.053 10.456 -2.455 1.00 88.19 222 HIS A CA 1
ATOM 1794 C C . HIS A 1 222 ? 12.868 10.262 -1.178 1.00 88.19 222 HIS A C 1
ATOM 1796 O O . HIS A 1 222 ? 13.056 9.143 -0.709 1.00 88.19 222 HIS A O 1
ATOM 1802 N N . THR A 1 223 ? 13.324 11.352 -0.560 1.00 84.19 223 THR A N 1
ATOM 1803 C CA . THR A 1 223 ? 14.010 11.264 0.734 1.00 84.19 223 THR A CA 1
ATOM 1804 C C . THR A 1 223 ? 13.042 10.873 1.851 1.00 84.19 223 THR A C 1
ATOM 1806 O O . THR A 1 223 ? 11.858 11.209 1.846 1.00 84.19 223 THR A O 1
ATOM 1809 N N . GLN A 1 224 ? 13.556 10.182 2.866 1.00 65.31 224 GLN A N 1
ATOM 1810 C CA . GLN A 1 224 ? 12.753 9.713 3.995 1.00 65.31 224 GLN A CA 1
ATOM 1811 C C . GLN A 1 224 ? 12.208 10.869 4.862 1.00 65.31 224 GLN A C 1
ATOM 1813 O O . GLN A 1 224 ? 11.170 10.711 5.487 1.00 65.31 224 GLN A O 1
ATOM 1818 N N . SER A 1 225 ? 12.828 12.056 4.840 1.00 57.69 225 SER A N 1
ATOM 1819 C CA . SER A 1 225 ? 12.277 13.256 5.495 1.00 57.69 225 SER A CA 1
ATOM 1820 C C . SER A 1 225 ? 11.074 13.843 4.750 1.00 57.69 225 SER A C 1
ATOM 1822 O O . SER A 1 225 ? 10.158 14.358 5.384 1.00 57.69 225 SER A O 1
ATOM 1824 N N . GLN A 1 226 ? 11.026 13.705 3.418 1.00 54.69 226 GLN A N 1
ATOM 1825 C CA . GLN A 1 226 ? 9.840 14.059 2.632 1.00 54.69 226 GLN A CA 1
ATOM 1826 C C . GLN A 1 226 ? 8.672 13.120 2.929 1.00 54.69 226 GLN A C 1
ATOM 1828 O O . GLN A 1 226 ? 7.531 13.559 2.888 1.00 54.69 226 GLN A O 1
ATOM 1833 N N . LYS A 1 227 ? 8.948 11.863 3.303 1.00 55.72 227 LYS A N 1
ATOM 1834 C CA . LYS A 1 227 ? 7.933 10.928 3.804 1.00 55.72 227 LYS A CA 1
ATOM 1835 C C . LYS A 1 227 ? 7.240 11.474 5.056 1.00 55.72 227 LYS A C 1
ATOM 1837 O O . LYS A 1 227 ? 6.027 11.432 5.139 1.00 55.72 227 LYS A O 1
ATOM 1842 N N . GLU A 1 228 ? 7.987 12.012 6.017 1.00 54.12 228 GLU A N 1
ATOM 1843 C CA . GLU A 1 228 ? 7.400 12.548 7.255 1.00 54.12 228 GLU A CA 1
ATOM 1844 C C . GLU A 1 228 ? 6.662 13.869 7.019 1.00 54.12 228 GLU A C 1
ATOM 1846 O O . GLU A 1 228 ? 5.583 14.083 7.572 1.00 54.12 228 GLU A O 1
ATOM 1851 N N . SER A 1 229 ? 7.197 14.741 6.160 1.00 53.81 229 SER A N 1
ATOM 1852 C CA . SER A 1 229 ? 6.567 16.027 5.864 1.00 53.81 229 SER A CA 1
ATOM 1853 C C . SER A 1 229 ? 5.348 15.918 4.944 1.00 53.81 229 SER A C 1
ATOM 1855 O O . SER A 1 229 ? 4.394 16.645 5.176 1.00 53.81 229 SER A O 1
ATOM 1857 N N . ASP A 1 230 ? 5.323 15.038 3.933 1.00 54.88 230 ASP A N 1
ATOM 1858 C CA . ASP A 1 230 ? 4.126 14.849 3.086 1.00 54.88 230 ASP A CA 1
ATOM 1859 C C . ASP A 1 230 ? 2.978 14.216 3.887 1.00 54.88 230 ASP A C 1
ATOM 1861 O O . ASP A 1 230 ? 1.842 14.686 3.774 1.00 54.88 230 ASP A O 1
ATOM 1865 N N . VAL A 1 231 ? 3.275 13.251 4.773 1.00 55.38 231 VAL A N 1
ATOM 1866 C CA . VAL A 1 231 ? 2.303 12.699 5.738 1.00 55.38 231 VAL A CA 1
ATOM 1867 C C . VAL A 1 231 ? 1.721 13.814 6.613 1.00 55.38 231 VAL A C 1
ATOM 1869 O O . VAL A 1 231 ? 0.510 13.873 6.821 1.00 55.38 231 VAL A O 1
ATOM 1872 N N . LEU A 1 232 ? 2.565 14.729 7.104 1.00 55.19 232 LEU A N 1
ATOM 1873 C CA . LEU A 1 232 ? 2.146 15.842 7.963 1.00 55.19 232 LEU A CA 1
ATOM 1874 C C . LEU A 1 232 ? 1.434 16.981 7.210 1.00 55.19 232 LEU A C 1
ATOM 1876 O O . LEU A 1 232 ? 0.591 17.653 7.800 1.00 55.19 232 LEU A O 1
ATOM 1880 N N . ILE A 1 233 ? 1.769 17.229 5.940 1.00 56.22 233 ILE A N 1
ATOM 1881 C CA . ILE A 1 233 ? 1.294 18.396 5.175 1.00 56.22 233 ILE A CA 1
ATOM 1882 C C . ILE A 1 233 ? 0.058 18.068 4.325 1.00 56.22 233 ILE A C 1
ATOM 1884 O O . ILE A 1 233 ? -0.826 18.917 4.202 1.00 56.22 233 ILE A O 1
ATOM 1888 N N . ARG A 1 234 ? -0.051 16.860 3.751 1.00 53.78 234 ARG A N 1
ATOM 1889 C CA . ARG A 1 234 ? -1.254 16.423 3.009 1.00 53.78 234 ARG A CA 1
ATOM 1890 C C . ARG A 1 234 ? -2.257 15.670 3.883 1.00 53.78 234 ARG A C 1
ATOM 1892 O O . ARG A 1 234 ? -3.448 15.673 3.573 1.00 53.78 234 ARG A O 1
ATOM 1899 N N . GLY A 1 235 ? -1.811 15.067 4.983 1.00 45.41 235 GLY A N 1
ATOM 1900 C CA . GLY A 1 235 ? -2.673 14.395 5.948 1.00 45.41 235 GLY A CA 1
ATOM 1901 C C . GLY A 1 235 ? -3.347 15.383 6.894 1.00 45.41 235 GLY A C 1
ATOM 1902 O O . GLY A 1 235 ? -2.944 15.518 8.045 1.00 45.41 235 GLY A O 1
ATOM 1903 N N . GLY A 1 236 ? -4.408 16.060 6.451 1.00 52.53 236 GLY A N 1
ATOM 1904 C CA . GLY A 1 236 ? -5.327 16.698 7.394 1.00 52.53 236 GLY A CA 1
ATOM 1905 C C . GLY A 1 236 ? -5.871 15.628 8.338 1.00 52.53 236 GLY A C 1
ATOM 1906 O O . GLY A 1 236 ? -6.660 14.822 7.874 1.00 52.53 236 GLY A O 1
ATOM 1907 N N . TYR A 1 237 ? -5.397 15.588 9.593 1.00 62.88 237 TYR A N 1
ATOM 1908 C CA . TYR A 1 237 ? -5.681 14.607 10.660 1.00 62.88 237 TYR A CA 1
ATOM 1909 C C . TYR A 1 237 ? -6.620 13.458 10.256 1.00 62.88 237 TYR A C 1
ATOM 1911 O O . TYR A 1 237 ? -7.755 13.366 10.735 1.00 62.88 237 TYR A O 1
ATOM 1919 N N . THR A 1 238 ? -6.179 12.586 9.347 1.00 79.44 238 THR A N 1
ATOM 1920 C CA . THR A 1 238 ? -6.997 11.443 8.959 1.00 79.44 238 THR A CA 1
ATOM 1921 C C . THR A 1 238 ? -6.969 10.462 10.120 1.00 79.44 238 THR A C 1
ATOM 1923 O O . THR A 1 238 ? -5.966 10.334 10.830 1.00 79.44 238 THR A O 1
ATOM 1926 N N . LEU A 1 239 ? -8.086 9.769 10.344 1.00 79.31 239 LEU A N 1
ATOM 1927 C CA . LEU A 1 239 ? -8.172 8.750 11.390 1.00 79.31 239 LEU A CA 1
ATOM 1928 C C . LEU A 1 239 ? -7.016 7.740 11.260 1.00 79.31 239 LEU A C 1
ATOM 1930 O O . LEU A 1 239 ? -6.447 7.321 12.259 1.00 79.31 239 LEU A O 1
ATOM 1934 N N . GLU A 1 240 ? -6.627 7.419 10.027 1.00 81.12 240 GLU A N 1
ATOM 1935 C CA . GLU A 1 240 ? -5.530 6.508 9.695 1.00 81.12 240 GLU A CA 1
ATOM 1936 C C . GLU A 1 240 ? -4.177 7.015 10.204 1.00 81.12 240 GLU A C 1
ATOM 1938 O O . GLU A 1 240 ? -3.428 6.246 10.800 1.00 81.12 240 GLU A O 1
ATOM 1943 N N . GLY A 1 241 ? -3.890 8.313 10.054 1.00 79.38 241 GLY A N 1
ATOM 1944 C CA . GLY A 1 241 ? -2.667 8.923 10.579 1.00 79.38 241 GLY A CA 1
ATOM 1945 C C . GLY A 1 241 ? -2.611 8.881 12.107 1.00 79.38 241 GLY A C 1
ATOM 1946 O O . GLY A 1 241 ? -1.589 8.509 12.682 1.00 79.38 241 GLY A O 1
ATOM 1947 N N . ILE A 1 242 ? -3.731 9.178 12.777 1.00 84.31 242 ILE A N 1
ATOM 1948 C CA . ILE A 1 242 ? -3.826 9.093 14.245 1.00 84.31 242 ILE A CA 1
ATOM 1949 C C . ILE A 1 242 ? -3.602 7.648 14.712 1.00 84.31 242 ILE A C 1
ATOM 1951 O O . ILE A 1 242 ? -2.850 7.416 15.658 1.00 84.31 242 ILE A O 1
ATOM 1955 N N . MET A 1 243 ? -4.217 6.675 14.035 1.00 84.81 243 MET A N 1
ATOM 1956 C CA . MET A 1 243 ? -4.058 5.256 14.365 1.00 84.81 243 MET A CA 1
ATOM 1957 C C . MET A 1 243 ? -2.640 4.754 14.083 1.00 84.81 243 MET A C 1
ATOM 1959 O O . MET A 1 243 ? -2.089 4.017 14.896 1.00 84.81 243 MET A O 1
ATOM 1963 N N . GLY A 1 244 ? -2.015 5.198 12.991 1.00 78.81 244 GLY A N 1
ATOM 1964 C CA . GLY A 1 244 ? -0.626 4.882 12.667 1.00 78.81 244 GLY A CA 1
ATOM 1965 C C . GLY A 1 244 ? 0.356 5.396 13.722 1.00 78.81 244 GLY A C 1
ATOM 1966 O O . GLY A 1 244 ? 1.256 4.664 14.127 1.00 78.81 244 GLY A O 1
ATOM 1967 N N . VAL A 1 245 ? 0.154 6.614 14.233 1.00 80.50 245 VAL A N 1
ATOM 1968 C CA . VAL A 1 245 ? 0.982 7.170 15.319 1.00 80.50 245 VAL A CA 1
ATOM 1969 C C . VAL A 1 245 ? 0.754 6.425 16.637 1.00 80.50 245 VAL A C 1
ATOM 1971 O O . VAL A 1 245 ? 1.722 6.085 17.318 1.00 80.50 245 VAL A O 1
ATOM 1974 N N . LEU A 1 246 ? -0.506 6.149 16.995 1.00 83.19 246 LEU A N 1
ATOM 1975 C CA . LEU A 1 246 ? -0.853 5.432 18.227 1.00 83.19 246 LEU A CA 1
ATOM 1976 C C . LEU A 1 246 ? -0.260 4.020 18.255 1.00 83.19 246 LEU A C 1
ATOM 1978 O O . LEU A 1 246 ? 0.340 3.626 19.251 1.00 83.19 246 LEU A O 1
ATOM 1982 N N . LEU A 1 247 ? -0.430 3.263 17.173 1.00 84.94 247 LEU A N 1
ATOM 1983 C CA . LEU A 1 247 ? -0.061 1.849 17.134 1.00 84.94 247 LEU A CA 1
ATOM 1984 C C . LEU A 1 247 ? 1.384 1.620 16.686 1.00 84.94 247 LEU A C 1
ATOM 1986 O O . LEU A 1 247 ? 1.993 0.648 17.115 1.00 84.94 247 LEU A O 1
ATOM 1990 N N . GLY A 1 248 ? 1.931 2.500 15.846 1.00 82.00 248 GLY A N 1
ATOM 1991 C CA . GLY A 1 248 ? 3.306 2.421 15.358 1.00 82.00 248 GLY A CA 1
ATOM 1992 C C . GLY A 1 248 ? 4.284 3.156 16.268 1.00 82.00 248 GLY A C 1
ATOM 1993 O O . GLY A 1 248 ? 5.074 2.533 16.968 1.00 82.00 248 GLY A O 1
ATOM 1994 N N . THR A 1 249 ? 4.241 4.490 16.266 1.00 77.94 249 THR A N 1
ATOM 1995 C CA . THR A 1 249 ? 5.258 5.323 16.936 1.00 77.94 249 THR A CA 1
ATOM 1996 C C . THR A 1 249 ? 5.259 5.165 18.453 1.00 77.94 249 THR A C 1
ATOM 1998 O O . THR A 1 249 ? 6.322 5.167 19.069 1.00 77.94 249 THR A O 1
ATOM 2001 N N . LEU A 1 250 ? 4.077 5.061 19.063 1.00 83.31 250 LEU A N 1
ATOM 2002 C CA . LEU A 1 250 ? 3.947 4.950 20.517 1.00 83.31 250 LEU A CA 1
ATOM 2003 C C . LEU A 1 250 ? 3.949 3.499 21.023 1.00 83.31 250 LEU A C 1
ATOM 2005 O O . LEU A 1 250 ? 3.911 3.302 22.235 1.00 83.31 250 LEU A O 1
ATOM 2009 N N . ASP A 1 251 ? 3.972 2.510 20.121 1.00 89.44 251 ASP A N 1
ATOM 2010 C CA . ASP A 1 251 ? 3.914 1.074 20.441 1.00 89.44 251 ASP A CA 1
ATOM 2011 C C . ASP A 1 251 ? 2.766 0.721 21.418 1.00 89.44 251 ASP A C 1
ATOM 2013 O O . ASP A 1 251 ? 2.878 -0.128 22.305 1.00 89.44 251 ASP A O 1
ATOM 2017 N N . LEU A 1 252 ? 1.626 1.422 21.298 1.00 89.50 252 LEU A N 1
ATOM 2018 C CA . LEU A 1 252 ? 0.507 1.281 22.239 1.00 89.50 252 LEU A CA 1
ATOM 2019 C C . LEU A 1 252 ? -0.400 0.094 21.940 1.00 89.50 252 LEU A C 1
ATOM 2021 O O . LEU A 1 252 ? -1.347 -0.122 22.693 1.00 89.50 252 LEU A O 1
ATOM 2025 N N . PHE A 1 253 ? -0.118 -0.685 20.898 1.00 91.56 253 PHE A N 1
ATOM 2026 C CA . PHE A 1 253 ? -0.960 -1.801 20.477 1.00 91.56 253 PHE A CA 1
ATOM 2027 C C . PHE A 1 253 ? -1.253 -2.780 21.627 1.00 91.56 253 PHE A C 1
ATOM 2029 O O . PHE A 1 253 ? -2.401 -2.973 22.027 1.00 91.56 253 PHE A O 1
ATOM 2036 N N . TYR A 1 254 ? -0.217 -3.350 22.248 1.00 91.50 254 TYR A N 1
ATOM 2037 C CA . TYR A 1 254 ? -0.420 -4.300 23.346 1.00 91.50 254 TYR A CA 1
ATOM 2038 C C . TYR A 1 254 ? -0.968 -3.649 24.626 1.00 91.50 254 TYR A C 1
ATOM 2040 O O . TYR A 1 254 ? -1.896 -4.212 25.215 1.00 91.50 254 TYR A O 1
ATOM 2048 N N . PRO A 1 255 ? -0.464 -2.481 25.077 1.00 94.69 255 PRO A N 1
ATOM 2049 C CA . PRO A 1 255 ? -1.045 -1.783 26.220 1.00 94.69 255 PRO A CA 1
ATOM 2050 C C . PRO A 1 255 ? -2.541 -1.471 26.066 1.00 94.69 255 PRO A C 1
ATOM 2052 O O . PRO A 1 255 ? -3.299 -1.702 27.011 1.00 94.69 255 PRO A O 1
ATOM 2055 N N . LEU A 1 256 ? -2.980 -0.987 24.896 1.00 93.69 256 LEU A N 1
ATOM 2056 C CA . LEU A 1 256 ? -4.389 -0.693 24.604 1.00 93.69 256 LEU A CA 1
ATOM 2057 C C . LEU A 1 256 ? -5.233 -1.964 24.617 1.00 93.69 256 LEU A C 1
ATOM 2059 O O . LEU A 1 256 ? -6.253 -2.009 25.314 1.00 93.69 256 LEU A O 1
ATOM 2063 N N . LEU A 1 257 ? -4.766 -3.017 23.945 1.00 94.62 257 LEU A N 1
ATOM 2064 C CA . LEU A 1 257 ? -5.466 -4.291 23.893 1.00 94.62 257 LEU A CA 1
ATOM 2065 C C . LEU A 1 257 ? -5.655 -4.876 25.299 1.00 94.62 257 LEU A C 1
ATOM 2067 O O . LEU A 1 257 ? -6.777 -5.210 25.688 1.00 94.62 257 LEU A O 1
ATOM 2071 N N . ILE A 1 258 ? -4.589 -4.931 26.103 1.00 94.75 258 ILE A N 1
ATOM 2072 C CA . ILE A 1 258 ? -4.634 -5.433 27.485 1.00 94.75 258 ILE A CA 1
ATOM 2073 C C . ILE A 1 258 ? -5.567 -4.569 28.344 1.00 94.75 258 ILE A C 1
ATOM 2075 O O . ILE A 1 258 ? -6.424 -5.103 29.057 1.00 94.75 258 ILE A O 1
ATOM 2079 N N . ALA A 1 259 ? -5.449 -3.240 28.260 1.00 95.00 259 ALA A N 1
ATOM 2080 C CA . ALA A 1 259 ? -6.306 -2.318 28.999 1.00 95.00 259 ALA A CA 1
ATOM 2081 C C . ALA A 1 259 ? -7.784 -2.492 28.624 1.00 95.00 259 ALA A C 1
ATOM 2083 O O . ALA A 1 259 ? -8.646 -2.491 29.509 1.00 95.00 259 ALA A O 1
ATOM 2084 N N . SER A 1 260 ? -8.089 -2.696 27.340 1.00 96.81 260 SER A N 1
ATOM 2085 C CA . SER A 1 260 ? -9.452 -2.917 26.858 1.00 96.81 260 SER A CA 1
ATOM 2086 C C . SER A 1 260 ? -10.057 -4.202 27.436 1.00 96.81 260 SER A C 1
ATOM 2088 O O . SER A 1 260 ? -11.181 -4.172 27.944 1.00 96.81 260 SER A O 1
ATOM 2090 N N . VAL A 1 261 ? -9.295 -5.303 27.470 1.00 96.69 261 VAL A N 1
ATOM 2091 C CA . VAL A 1 261 ? -9.734 -6.601 28.007 1.00 96.69 261 VAL A CA 1
ATOM 2092 C C . VAL A 1 261 ? -9.964 -6.520 29.515 1.00 96.69 261 VAL A C 1
ATOM 2094 O O . VAL A 1 261 ? -11.019 -6.937 30.000 1.00 96.69 261 VAL A O 1
ATOM 2097 N N . ILE A 1 262 ? -9.023 -5.938 30.265 1.00 96.75 262 ILE A N 1
ATOM 2098 C CA . ILE A 1 262 ? -9.159 -5.755 31.718 1.00 96.75 262 ILE A CA 1
ATOM 2099 C C . ILE A 1 262 ? -10.393 -4.898 32.028 1.00 96.75 262 ILE A C 1
ATOM 2101 O O . ILE A 1 262 ? -11.211 -5.260 32.880 1.00 96.75 262 ILE A O 1
ATOM 2105 N N . THR A 1 263 ? -10.562 -3.791 31.302 1.00 96.75 263 THR A N 1
ATOM 2106 C CA . THR A 1 263 ? -11.702 -2.879 31.470 1.00 96.75 263 THR A CA 1
ATOM 2107 C C . THR A 1 263 ? -13.023 -3.577 31.150 1.00 96.75 263 THR A C 1
ATOM 2109 O O . THR A 1 263 ? -13.994 -3.423 31.893 1.00 96.75 263 THR A O 1
ATOM 2112 N N . PHE A 1 264 ? -13.060 -4.403 30.103 1.00 97.12 264 PHE A N 1
ATOM 2113 C CA . PHE A 1 264 ? -14.239 -5.175 29.714 1.00 97.12 264 PHE A CA 1
ATOM 2114 C C . PHE A 1 264 ? -14.640 -6.202 30.786 1.00 97.12 264 PHE A C 1
ATOM 2116 O O . PHE A 1 264 ? -15.802 -6.256 31.201 1.00 97.12 264 PHE A O 1
ATOM 2123 N N . VAL A 1 265 ? -13.684 -6.977 31.311 1.00 96.62 265 VAL A N 1
ATOM 2124 C CA . VAL A 1 265 ? -13.936 -7.937 32.402 1.00 96.62 265 VAL A CA 1
ATOM 2125 C C . VAL A 1 265 ? -14.436 -7.213 33.654 1.00 96.62 265 VAL A C 1
ATOM 2127 O O . VAL A 1 265 ? -15.429 -7.623 34.266 1.00 96.62 265 VAL A O 1
ATOM 2130 N N . PHE A 1 266 ? -13.808 -6.092 34.012 1.00 96.31 266 PHE A N 1
ATOM 2131 C CA . PHE A 1 266 ? -14.249 -5.259 35.127 1.00 96.31 266 PHE A CA 1
ATOM 2132 C C . PHE A 1 266 ? -15.682 -4.731 34.925 1.00 96.31 266 PHE A C 1
ATOM 2134 O O . PHE A 1 266 ? -16.499 -4.771 35.855 1.00 96.31 266 PHE A O 1
ATOM 2141 N N . ALA A 1 267 ? -16.026 -4.307 33.704 1.00 96.38 267 ALA A N 1
ATOM 2142 C CA . ALA A 1 267 ? -17.365 -3.854 33.339 1.00 96.38 267 ALA A CA 1
ATOM 2143 C C . ALA A 1 267 ? -18.426 -4.949 33.524 1.00 96.38 267 ALA A C 1
ATOM 2145 O O . ALA A 1 267 ? -19.512 -4.665 34.045 1.00 96.38 267 ALA A O 1
ATOM 2146 N N . LEU A 1 268 ? -18.108 -6.198 33.161 1.00 95.06 268 LEU A N 1
ATOM 2147 C CA . LEU A 1 268 ? -18.987 -7.355 33.355 1.00 95.06 268 LEU A CA 1
ATOM 2148 C C . LEU A 1 268 ? -19.227 -7.650 34.840 1.00 95.06 268 LEU A C 1
ATOM 2150 O O . LEU A 1 268 ? -20.381 -7.805 35.250 1.00 95.06 268 LEU A O 1
ATOM 2154 N N . ILE A 1 269 ? -18.168 -7.661 35.659 1.00 95.19 269 ILE A N 1
ATOM 2155 C CA . ILE A 1 269 ? -18.265 -7.908 37.109 1.00 95.19 269 ILE A CA 1
ATOM 2156 C C . ILE A 1 269 ? -19.131 -6.837 37.779 1.00 95.19 269 ILE A C 1
ATOM 2158 O O . ILE A 1 269 ? -20.026 -7.148 38.567 1.00 95.19 269 ILE A O 1
ATOM 2162 N N . LYS A 1 270 ? -18.900 -5.563 37.447 1.00 95.19 270 LYS A N 1
ATOM 2163 C CA . LYS A 1 270 ? -19.654 -4.436 38.015 1.00 95.19 270 LYS A CA 1
ATOM 2164 C C . LYS A 1 270 ? -21.026 -4.230 37.375 1.00 95.19 270 LYS A C 1
ATOM 2166 O O . LYS A 1 270 ? -21.793 -3.408 37.875 1.00 95.19 270 LYS A O 1
ATOM 2171 N N . ARG A 1 271 ? -21.342 -4.944 36.286 1.00 94.94 271 ARG A N 1
ATOM 2172 C CA . ARG A 1 271 ? -22.529 -4.721 35.441 1.00 94.94 271 ARG A CA 1
ATOM 2173 C C . ARG A 1 271 ? -22.714 -3.241 35.085 1.00 94.94 271 ARG A C 1
ATOM 2175 O O . ARG A 1 271 ? -23.817 -2.699 35.162 1.00 94.94 271 ARG A O 1
ATOM 2182 N N . SER A 1 272 ? -21.613 -2.570 34.756 1.00 96.31 272 SER A N 1
ATOM 2183 C CA . SER A 1 272 ? -21.598 -1.132 34.487 1.00 96.31 272 SER A CA 1
ATOM 2184 C C . SER A 1 272 ? -21.544 -0.866 32.991 1.00 96.31 272 SER A C 1
ATOM 2186 O O . SER A 1 272 ? -20.593 -1.258 32.322 1.00 96.31 272 SER A O 1
ATOM 2188 N N . TRP A 1 273 ? -22.543 -0.150 32.476 1.00 97.25 273 TRP A N 1
ATOM 2189 C CA . TRP A 1 273 ? -22.580 0.259 31.072 1.00 97.25 273 TRP A CA 1
ATOM 2190 C C . TRP A 1 273 ? -21.484 1.279 30.722 1.00 97.25 273 TRP A C 1
ATOM 2192 O O . TRP A 1 273 ? -20.986 1.267 29.605 1.00 97.25 273 TRP A O 1
ATOM 2202 N N . ILE A 1 274 ? -21.065 2.120 31.677 1.00 96.50 274 ILE A N 1
ATOM 2203 C CA . ILE A 1 274 ? -20.025 3.142 31.454 1.00 96.50 274 ILE A CA 1
ATOM 2204 C C . ILE A 1 274 ? -18.676 2.472 31.181 1.00 96.50 274 ILE A C 1
ATOM 2206 O O . ILE A 1 274 ? -18.019 2.776 30.192 1.00 96.50 274 ILE A O 1
ATOM 2210 N N . TRP A 1 275 ? -18.294 1.513 32.030 1.00 97.25 275 TRP A N 1
ATOM 2211 C CA . TRP A 1 275 ? -17.039 0.772 31.868 1.00 97.25 275 TRP A CA 1
ATOM 2212 C C . TRP A 1 275 ? -17.036 -0.071 30.584 1.00 97.25 275 TRP A C 1
ATOM 2214 O O . TRP A 1 275 ? -15.987 -0.248 29.980 1.00 97.25 275 TRP A O 1
ATOM 2224 N N . MET A 1 276 ? -18.211 -0.519 30.132 1.00 97.38 276 MET A N 1
ATOM 2225 C CA . MET A 1 276 ? -18.375 -1.246 28.869 1.00 97.38 276 MET A CA 1
ATOM 2226 C C . MET A 1 276 ? -18.140 -0.355 27.638 1.00 97.38 276 MET A C 1
ATOM 2228 O O . MET A 1 276 ? -17.564 -0.795 26.650 1.00 97.38 276 MET A O 1
ATOM 2232 N N . LEU A 1 277 ? -18.573 0.910 27.683 1.00 97.19 277 LEU A N 1
ATOM 2233 C CA . LEU A 1 277 ? -18.268 1.864 26.612 1.00 97.19 277 LEU A CA 1
ATOM 2234 C C . LEU A 1 277 ? -16.786 2.229 26.599 1.00 97.19 277 LEU A C 1
ATOM 2236 O O . LEU A 1 277 ? -16.196 2.333 25.528 1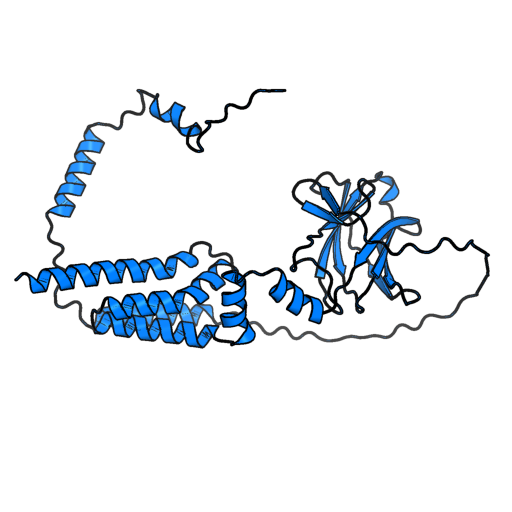.00 97.19 277 LEU A O 1
ATOM 2240 N N . LEU A 1 278 ? -16.177 2.383 27.777 1.00 97.06 278 LEU A N 1
ATOM 2241 C CA . LEU A 1 278 ? -14.754 2.691 27.876 1.00 97.06 278 LEU A CA 1
ATOM 2242 C C . LEU A 1 278 ? -13.892 1.576 27.270 1.00 97.06 278 LEU A C 1
ATOM 2244 O O . LEU A 1 278 ? -12.976 1.874 26.509 1.00 97.06 278 LEU A O 1
ATOM 2248 N N . SER A 1 279 ? -14.212 0.304 27.533 1.00 97.56 279 SER A N 1
ATOM 2249 C CA . SER A 1 279 ? -13.502 -0.809 26.891 1.00 97.56 279 SER A CA 1
ATOM 2250 C C . SER A 1 279 ? -13.677 -0.813 25.371 1.00 97.56 279 SER A C 1
ATOM 2252 O O . SER A 1 279 ? -12.734 -1.149 24.660 1.00 97.56 279 SER A O 1
ATOM 2254 N N . ALA A 1 280 ? -14.843 -0.393 24.867 1.00 97.00 280 ALA A N 1
ATOM 2255 C CA . ALA A 1 280 ? -15.120 -0.374 23.431 1.00 97.00 280 ALA A CA 1
ATOM 2256 C C . ALA A 1 280 ? -14.264 0.678 22.720 1.00 97.00 280 ALA A C 1
ATOM 2258 O O . ALA A 1 280 ? -13.719 0.415 21.652 1.00 97.00 280 ALA A O 1
ATOM 2259 N N . ILE A 1 281 ? -14.124 1.850 23.345 1.00 95.75 281 ILE A N 1
ATOM 2260 C CA . ILE A 1 281 ? -13.270 2.938 22.861 1.00 95.75 281 ILE A CA 1
ATOM 2261 C C . ILE A 1 281 ? -11.803 2.501 22.867 1.00 95.75 281 ILE A C 1
ATOM 2263 O O . ILE A 1 281 ? -11.109 2.715 21.878 1.00 95.75 281 ILE A O 1
ATOM 2267 N N . LEU A 1 282 ? -11.346 1.853 23.945 1.00 95.88 282 LEU A N 1
ATOM 2268 C CA . LEU A 1 282 ? -9.967 1.367 24.056 1.00 95.88 282 LEU A CA 1
ATOM 2269 C C . LEU A 1 282 ? -9.630 0.288 23.020 1.00 95.88 282 LEU A C 1
ATOM 2271 O O . LEU A 1 282 ? -8.515 0.274 22.524 1.00 95.88 282 LEU A O 1
ATOM 2275 N N . LEU A 1 283 ? -10.583 -0.587 22.681 1.00 96.06 283 LEU A N 1
ATOM 2276 C CA . LEU A 1 283 ? -10.378 -1.663 21.705 1.00 96.06 283 LEU A CA 1
ATOM 2277 C C . LEU A 1 283 ? -10.434 -1.180 20.244 1.00 96.06 283 LEU A C 1
ATOM 2279 O O . LEU A 1 283 ? -9.997 -1.887 19.339 1.00 96.06 283 LEU A O 1
ATOM 2283 N N . TYR A 1 284 ? -11.022 -0.009 19.983 1.00 95.06 284 TYR A N 1
ATOM 2284 C CA . TYR A 1 284 ? -11.276 0.453 18.617 1.00 95.06 284 TYR A CA 1
ATOM 2285 C C . TYR A 1 284 ? -10.010 0.590 17.746 1.00 95.06 284 TYR A C 1
ATOM 2287 O O . TYR A 1 284 ? -10.057 0.103 16.614 1.00 95.06 284 TYR A O 1
ATOM 2295 N N . PRO A 1 285 ? -8.890 1.177 18.223 1.00 93.44 285 PRO A N 1
ATOM 2296 C CA . PRO A 1 285 ? -7.643 1.233 17.457 1.00 93.44 285 PRO A CA 1
ATOM 2297 C C . PRO A 1 285 ? -7.168 -0.146 16.991 1.00 93.44 285 PRO A C 1
ATOM 2299 O O . PRO A 1 285 ? -6.895 -0.337 15.806 1.00 93.44 285 PRO A O 1
ATOM 2302 N N . ASP A 1 286 ? -7.166 -1.130 17.892 1.00 92.00 286 ASP A N 1
ATOM 2303 C CA . ASP A 1 286 ? -6.719 -2.491 17.585 1.00 92.00 286 ASP A CA 1
ATOM 2304 C C . ASP A 1 286 ? -7.675 -3.176 16.601 1.00 92.00 286 ASP A C 1
ATOM 2306 O O . ASP A 1 286 ? -7.249 -3.802 15.633 1.00 92.00 286 ASP A O 1
ATOM 2310 N N . ALA A 1 287 ? -8.988 -3.018 16.794 1.00 93.00 287 ALA A N 1
ATOM 2311 C CA . ALA A 1 287 ? -10.005 -3.554 15.890 1.00 93.00 287 ALA A CA 1
ATOM 2312 C C . ALA A 1 287 ? -9.900 -2.970 14.470 1.00 93.00 287 ALA A C 1
ATOM 2314 O O . ALA A 1 287 ? -10.113 -3.684 13.485 1.00 93.00 287 ALA A O 1
ATOM 2315 N N . TRP A 1 288 ? -9.568 -1.681 14.361 1.00 92.50 288 TRP A N 1
ATOM 2316 C CA . TRP A 1 288 ? -9.291 -1.026 13.087 1.00 92.50 288 TRP A CA 1
ATOM 2317 C C . TRP A 1 288 ? -8.017 -1.594 12.447 1.00 92.50 288 TRP A C 1
ATOM 2319 O O . TRP A 1 288 ? -8.056 -1.993 11.283 1.00 92.50 288 TRP A O 1
ATOM 2329 N N . PHE A 1 289 ? -6.934 -1.746 13.213 1.00 90.44 289 PHE A N 1
ATOM 2330 C CA . PHE A 1 289 ? -5.678 -2.338 12.741 1.00 90.44 289 PHE A CA 1
ATOM 2331 C C . PHE A 1 289 ? -5.857 -3.766 12.211 1.00 90.44 289 PHE A C 1
ATOM 2333 O O . PHE A 1 289 ? -5.470 -4.070 11.081 1.00 90.44 289 PHE A O 1
ATOM 2340 N N . PHE A 1 290 ? -6.546 -4.623 12.970 1.00 88.19 290 PHE A N 1
ATOM 2341 C CA . PHE A 1 290 ? -6.865 -5.991 12.550 1.00 88.19 290 PHE A CA 1
ATOM 2342 C C . PHE A 1 290 ? -7.795 -6.062 11.338 1.00 88.19 290 PHE A C 1
ATOM 2344 O O . PHE A 1 290 ? -7.847 -7.091 10.670 1.00 88.19 290 PHE A O 1
ATOM 2351 N N . SER A 1 291 ? -8.539 -4.997 11.032 1.00 88.00 291 SER A N 1
ATOM 2352 C CA . SER A 1 291 ? -9.335 -4.954 9.803 1.00 88.00 291 SER A CA 1
ATOM 2353 C C . SER A 1 291 ? -8.481 -4.734 8.552 1.00 88.00 291 SER A C 1
ATOM 2355 O O . SER A 1 291 ? -8.920 -5.083 7.456 1.00 88.00 291 SER A O 1
ATOM 2357 N N . GLY A 1 292 ? -7.264 -4.205 8.726 1.00 80.44 292 GLY A N 1
ATOM 2358 C CA . GLY A 1 292 ? -6.297 -3.986 7.661 1.00 80.44 292 GLY A CA 1
ATOM 2359 C C . GLY A 1 292 ? -5.445 -5.217 7.337 1.00 80.44 292 GLY A C 1
ATOM 2360 O O . GLY A 1 292 ? -5.265 -5.503 6.159 1.00 80.44 292 GLY A O 1
ATOM 2361 N N . HIS A 1 293 ? -4.886 -5.920 8.335 1.00 72.81 293 HIS A N 1
ATOM 2362 C CA . HIS A 1 293 ? -3.843 -6.946 8.120 1.00 72.81 293 HIS A CA 1
ATOM 2363 C C . HIS A 1 293 ? -3.843 -8.043 9.219 1.00 72.81 293 HIS A C 1
ATOM 2365 O O . HIS A 1 293 ? -3.460 -7.731 10.347 1.00 72.81 293 HIS A O 1
ATOM 2371 N N . PRO A 1 294 ? -4.178 -9.331 8.954 1.00 62.28 294 PRO A N 1
ATOM 2372 C CA . PRO A 1 294 ? -4.814 -9.914 7.762 1.00 62.28 294 PRO A CA 1
ATOM 2373 C C . PRO A 1 294 ? -6.211 -9.321 7.533 1.00 62.28 294 PRO A C 1
ATOM 2375 O O . PRO A 1 294 ? -6.791 -8.796 8.478 1.00 62.28 294 PRO A O 1
ATOM 2378 N N . PRO A 1 295 ? -6.796 -9.405 6.325 1.00 73.00 295 PRO A N 1
ATOM 2379 C CA . PRO A 1 295 ? -8.086 -8.792 6.060 1.00 73.00 295 PRO A CA 1
ATOM 2380 C C . PRO A 1 295 ? -9.179 -9.581 6.781 1.00 73.00 295 PRO A C 1
ATOM 2382 O O . PRO A 1 295 ? -9.772 -10.519 6.245 1.00 73.00 295 PRO A O 1
ATOM 2385 N N . TYR A 1 296 ? -9.492 -9.155 7.997 1.00 87.00 296 TYR A N 1
ATOM 2386 C CA . TYR A 1 296 ? -10.735 -9.480 8.670 1.00 87.00 296 TYR A CA 1
ATOM 2387 C C . TYR A 1 296 ? -11.611 -8.224 8.639 1.00 87.00 296 TYR A C 1
ATOM 2389 O O . TYR A 1 296 ? -11.698 -7.518 9.643 1.00 87.00 296 TYR A O 1
ATOM 2397 N N . PRO A 1 297 ? -12.306 -7.910 7.522 1.00 86.00 297 PRO A N 1
ATOM 2398 C CA . PRO A 1 297 ? -13.115 -6.692 7.418 1.00 86.00 297 PRO A CA 1
ATOM 2399 C C . PRO A 1 297 ? -14.183 -6.579 8.506 1.00 86.00 297 PRO A C 1
ATOM 2401 O O . PRO A 1 297 ? -14.673 -5.487 8.786 1.00 86.00 297 PRO A O 1
ATOM 2404 N N . TRP A 1 298 ? -14.566 -7.710 9.107 1.00 91.69 298 TRP A N 1
ATOM 2405 C CA . TRP A 1 298 ? -15.521 -7.776 10.203 1.00 91.69 298 TRP A CA 1
ATOM 2406 C C . TRP A 1 298 ? -14.928 -7.357 11.560 1.00 91.69 298 TRP A C 1
ATOM 2408 O O . TRP A 1 298 ? -15.690 -6.983 12.451 1.00 91.69 298 TRP A O 1
ATOM 2418 N N . ALA A 1 299 ? -13.599 -7.369 11.727 1.00 92.81 299 ALA A N 1
ATOM 2419 C CA . ALA A 1 299 ? -12.924 -7.060 12.990 1.00 92.81 299 ALA A CA 1
ATOM 2420 C C . ALA A 1 299 ? -13.223 -5.635 13.479 1.00 92.81 299 ALA A C 1
ATOM 2422 O O . ALA A 1 299 ? -13.434 -5.428 14.672 1.00 92.81 299 ALA A O 1
ATOM 2423 N N . LYS A 1 300 ? -13.398 -4.674 12.559 1.00 92.06 300 LYS A N 1
ATOM 2424 C CA . LYS A 1 300 ? -13.801 -3.293 12.886 1.00 92.06 300 LYS A CA 1
ATOM 2425 C C . LYS A 1 300 ? -15.141 -3.193 13.627 1.00 92.06 300 LYS A C 1
ATOM 2427 O O . LYS A 1 300 ? -15.420 -2.178 14.258 1.00 92.06 300 LYS A O 1
ATOM 2432 N N . PHE A 1 301 ? -15.978 -4.233 13.565 1.00 94.38 301 PHE A N 1
ATOM 2433 C CA . PHE A 1 301 ? -17.262 -4.291 14.266 1.00 94.38 301 PHE A CA 1
ATOM 2434 C C . PHE A 1 301 ? -17.176 -4.941 15.651 1.00 94.38 301 PHE A C 1
ATOM 2436 O O . PHE A 1 301 ? -18.168 -4.933 16.375 1.00 94.38 301 PHE A O 1
ATOM 2443 N N . VAL A 1 302 ? -16.025 -5.476 16.070 1.00 95.00 302 VAL A N 1
ATOM 2444 C CA . VAL A 1 302 ? -15.871 -6.097 17.398 1.00 95.00 302 VAL A CA 1
ATOM 2445 C C . VAL A 1 302 ? -16.251 -5.137 18.543 1.00 95.00 302 VAL A C 1
ATOM 2447 O O . VAL A 1 302 ? -17.009 -5.554 19.425 1.00 95.00 302 VAL A O 1
ATOM 2450 N N . PRO A 1 303 ? -15.865 -3.842 18.528 1.00 96.44 303 PRO A N 1
ATOM 2451 C CA . PRO A 1 303 ? -16.305 -2.890 19.551 1.00 96.44 303 PRO A CA 1
ATOM 2452 C C . PRO A 1 303 ? -17.832 -2.704 19.620 1.00 96.44 303 PRO A C 1
ATOM 2454 O O . PRO A 1 303 ? -18.366 -2.392 20.685 1.00 96.44 303 PRO A O 1
ATOM 2457 N N . LEU A 1 304 ? -18.570 -2.956 18.528 1.00 95.38 304 LEU A N 1
ATOM 2458 C CA . LEU A 1 304 ? -20.032 -2.817 18.489 1.00 95.38 304 LEU A CA 1
ATOM 2459 C C . LEU A 1 304 ? -20.732 -3.790 19.447 1.00 95.38 304 LEU A C 1
ATOM 2461 O O . LEU A 1 304 ? -21.754 -3.442 20.037 1.00 95.38 304 LEU A O 1
ATOM 2465 N N . ILE A 1 305 ? -20.165 -4.982 19.661 1.00 94.44 305 ILE A N 1
ATOM 2466 C CA . ILE A 1 305 ? -20.692 -5.962 20.624 1.00 94.44 305 ILE A CA 1
ATOM 2467 C C . ILE A 1 305 ? -20.714 -5.351 22.031 1.00 94.44 305 ILE A C 1
ATOM 2469 O O . ILE A 1 305 ? -21.707 -5.466 22.753 1.00 94.44 305 ILE A O 1
ATOM 2473 N N . GLN A 1 306 ? -19.645 -4.647 22.407 1.00 95.75 306 GLN A N 1
ATOM 2474 C CA . GLN A 1 306 ? -19.529 -3.993 23.709 1.00 95.75 306 GLN A CA 1
ATOM 2475 C C . GLN A 1 306 ? -20.516 -2.826 23.836 1.00 95.75 306 GLN A C 1
ATOM 2477 O O . GLN A 1 306 ? -21.164 -2.679 24.872 1.00 95.75 306 GLN A O 1
ATOM 2482 N N . VAL A 1 307 ? -20.721 -2.058 22.762 1.00 96.50 307 VAL A N 1
ATOM 2483 C CA . VAL A 1 307 ? -21.734 -0.990 22.716 1.00 96.50 307 VAL A CA 1
ATOM 2484 C C . VAL A 1 307 ? -23.147 -1.554 22.909 1.00 96.50 307 VAL A C 1
ATOM 2486 O O . VAL A 1 307 ? -23.909 -1.033 23.725 1.00 96.50 307 VAL A O 1
ATOM 2489 N N . ILE A 1 308 ? -23.498 -2.653 22.234 1.00 96.75 308 ILE A N 1
ATOM 2490 C CA . ILE A 1 308 ? -24.804 -3.312 22.399 1.00 96.75 308 ILE A CA 1
ATOM 2491 C C . ILE A 1 308 ? -24.991 -3.788 23.849 1.00 96.75 308 ILE A C 1
ATOM 2493 O O . ILE A 1 308 ? -26.037 -3.539 24.455 1.00 96.75 308 ILE A O 1
ATOM 2497 N N . LEU A 1 309 ? -23.973 -4.418 24.445 1.00 95.38 309 LEU A N 1
ATOM 2498 C CA . LEU A 1 309 ? -24.008 -4.831 25.853 1.00 95.38 309 LEU A CA 1
ATOM 2499 C C . LEU A 1 309 ? -24.155 -3.637 26.806 1.00 95.38 309 LEU A C 1
ATOM 2501 O O . LEU A 1 309 ? -24.912 -3.718 27.779 1.00 95.38 309 LEU A O 1
ATOM 2505 N N . ALA A 1 310 ? -23.488 -2.518 26.518 1.00 96.94 310 ALA A N 1
ATOM 2506 C CA . ALA A 1 310 ? -23.617 -1.288 27.289 1.00 96.94 310 ALA A CA 1
ATOM 2507 C C . ALA A 1 310 ? -25.060 -0.762 27.262 1.00 96.94 310 ALA A C 1
ATOM 2509 O O . ALA A 1 310 ? -25.615 -0.451 28.318 1.00 96.94 310 ALA A O 1
ATOM 2510 N N . ILE A 1 311 ? -25.704 -0.744 26.089 1.00 96.81 311 ILE A N 1
ATOM 2511 C CA . ILE A 1 311 ? -27.113 -0.347 25.936 1.00 96.81 311 ILE A CA 1
ATOM 2512 C C . ILE A 1 311 ? -28.024 -1.264 26.763 1.00 96.81 311 ILE A C 1
ATOM 2514 O O . ILE A 1 311 ? -28.879 -0.780 27.507 1.00 96.81 311 ILE A O 1
ATOM 2518 N N . ILE A 1 312 ? -27.817 -2.584 26.708 1.00 96.38 312 ILE A N 1
ATOM 2519 C CA . ILE A 1 312 ? -28.599 -3.545 27.502 1.00 96.38 312 ILE A CA 1
ATOM 2520 C C . ILE A 1 312 ? -28.449 -3.256 29.003 1.00 96.38 312 ILE A C 1
ATOM 2522 O O . ILE A 1 312 ? -29.447 -3.173 29.724 1.00 96.38 312 ILE A O 1
ATOM 2526 N N . PHE A 1 313 ? -27.223 -3.061 29.496 1.00 94.06 313 PHE A N 1
ATOM 2527 C CA . PHE A 1 313 ? -26.975 -2.753 30.910 1.00 94.06 313 PHE A CA 1
ATOM 2528 C C . PHE A 1 313 ? -27.562 -1.405 31.331 1.00 94.06 313 PHE A C 1
ATOM 2530 O O . PHE A 1 313 ? -28.090 -1.287 32.441 1.00 94.06 313 PHE A O 1
ATOM 2537 N N . TYR A 1 314 ? -27.523 -0.407 30.450 1.00 96.31 314 TYR A N 1
ATOM 2538 C CA . TYR A 1 314 ? -28.148 0.890 30.675 1.00 96.31 314 TYR A CA 1
ATOM 2539 C C . TYR A 1 314 ? -29.667 0.756 30.862 1.00 96.31 314 TYR A C 1
ATOM 2541 O O . TYR A 1 314 ? -30.208 1.213 31.874 1.00 96.31 314 TYR A O 1
ATOM 2549 N N . LEU A 1 315 ? -30.348 0.049 29.955 1.00 95.06 315 LEU A N 1
ATOM 2550 C CA . LEU A 1 315 ? -31.797 -0.171 30.025 1.00 95.06 315 LEU A CA 1
ATOM 2551 C C . LEU A 1 315 ? -32.199 -0.982 31.267 1.00 95.06 315 LEU A C 1
ATOM 2553 O O . LEU A 1 315 ? -33.157 -0.637 31.961 1.00 95.06 315 LEU A O 1
ATOM 2557 N N . LEU A 1 316 ? -31.432 -2.024 31.607 1.00 93.44 316 LEU A N 1
ATOM 2558 C CA . LEU A 1 316 ? -31.662 -2.815 32.821 1.00 93.44 316 LEU A CA 1
ATOM 2559 C C . LEU A 1 316 ? -31.487 -1.989 34.103 1.00 93.44 316 LEU A C 1
ATOM 2561 O O . LEU A 1 316 ? -32.213 -2.211 35.075 1.00 93.44 316 LEU A O 1
ATOM 2565 N N . LYS A 1 317 ? -30.541 -1.042 34.122 1.00 93.56 317 LYS A N 1
ATOM 2566 C CA . LYS A 1 317 ? -30.338 -0.125 35.251 1.00 93.56 317 LYS A CA 1
ATOM 2567 C C . LYS A 1 317 ? -31.486 0.882 35.366 1.00 93.56 317 LYS A C 1
ATOM 2569 O O . LYS A 1 317 ? -31.979 1.085 36.471 1.00 93.56 317 LYS A O 1
ATOM 2574 N N . SER A 1 318 ? -31.939 1.454 34.247 1.00 91.56 318 SER A N 1
ATOM 2575 C CA . SER A 1 318 ? -33.049 2.421 34.209 1.00 91.56 318 SER A CA 1
ATOM 2576 C C . SER A 1 318 ? -34.373 1.826 34.705 1.00 91.56 318 SER A C 1
ATOM 2578 O O . SER A 1 318 ? -35.122 2.475 35.430 1.00 91.56 318 SER A O 1
ATOM 2580 N N . ASN A 1 319 ? -34.645 0.556 34.397 1.00 92.19 319 ASN A N 1
ATOM 2581 C CA . ASN A 1 319 ? -35.877 -0.093 34.850 1.00 92.19 319 ASN A CA 1
ATOM 2582 C C . ASN A 1 319 ? -35.925 -0.323 36.369 1.00 92.19 319 ASN A C 1
ATOM 2584 O O . ASN A 1 319 ? -37.014 -0.366 36.930 1.00 92.19 319 ASN A O 1
ATOM 2588 N N . LYS A 1 320 ? -34.773 -0.438 37.045 1.00 88.00 320 LYS A N 1
ATOM 2589 C CA . LYS A 1 320 ? -34.720 -0.604 38.507 1.00 88.00 320 LYS A CA 1
ATOM 2590 C C . LYS A 1 320 ? -35.022 0.671 39.285 1.00 88.00 320 LYS A C 1
ATOM 2592 O O . LYS A 1 320 ? -35.414 0.564 40.433 1.00 88.00 320 LYS A O 1
ATOM 2597 N N . SER A 1 321 ? -34.809 1.855 38.712 1.00 83.94 321 SER A N 1
ATOM 2598 C CA . SER A 1 321 ? -35.076 3.114 39.423 1.00 83.94 321 SER A CA 1
ATOM 2599 C C . SER A 1 321 ? -36.552 3.516 39.401 1.00 83.94 321 SER A C 1
ATOM 2601 O O . SER A 1 321 ? -36.918 4.491 40.043 1.00 83.94 321 SER A O 1
ATOM 2603 N N . LYS A 1 322 ? -37.386 2.812 38.625 1.00 84.38 322 LYS A N 1
ATOM 2604 C CA . LYS A 1 322 ? -38.831 3.067 38.508 1.00 84.38 322 LYS A CA 1
ATOM 2605 C C . LYS A 1 322 ? -39.686 2.176 39.421 1.00 84.38 322 LYS A C 1
ATOM 2607 O O . LYS A 1 322 ? -40.901 2.344 39.437 1.00 84.38 322 LYS A O 1
ATOM 2612 N N . THR A 1 323 ? -39.069 1.224 40.119 1.00 74.88 323 THR A N 1
ATOM 2613 C CA . THR A 1 323 ? -39.696 0.301 41.082 1.00 74.88 323 THR A CA 1
ATOM 2614 C C . THR A 1 323 ? -39.173 0.580 42.471 1.00 74.88 323 THR A C 1
ATOM 2616 O O . THR A 1 323 ? -39.998 0.616 43.401 1.00 74.88 323 THR A O 1
#

Secondary structure (DSSP, 8-state):
-----TT--TTGGGHHHHT-GGG---HHHHHHHHHHHHHHHHS-----TT--HHHHHHHHHHHHHHHHHTS-------------PPP-------------------PPPEEEETTEEEEEETTTEEEE--SSTTTSB-TT--EEEEEEE-S-GGGG-S-EEEEEEETTSS---EEEP-PPEEPSTT-SEEEEEEE---SSEEEEEEEEETTEEEEEEEEEEPPHHHHHHHHHHH--S-HHHHHHIIIIIT--HHHHHHHHHHHHHHHHHHT-HHHHHHHHHHHHHHHHHHHHSS--TTGGGHHHHHHHHHHHHHHHHHHHTT-

Sequence (323 aa):
MKNQNPNKTDYDFLKPLLDRPDLEPDPTFIISLRKKIIKSNNSKFRLPRNLNIIGVGLLAILTLSLLIYTFDFGGHSTGTLVNQAIKEPGFGVENDVDKSIERVWKESPLFESGSDTLIGEEGRLGFSYDDGEILRFYPDKTQKYIWYFWGEEKEFDGVLKFIGTHENDEKQSVVYGGDFYKANNKADRQVHTSMNLPKSGMWRLDAYIGDKLFGTVFVKVHTQSQKESDVLIRGGYTLEGIMGVLLGTLDLFYPLLIASVITFVFALIKRSWIWMLLSAILLYPDAWFFSGHPPYPWAKFVPLIQVILAIIFYLLKSNKSKT

=== Feature glossary ===
Key to the feature types in this record:

— What the protein is —

Primary structure: the covalent order of the twenty standard amino acids along the backbone. Two proteins with the same sequence will (almost always) fold to the same structure; two with 30% identity often share a fold but not the details.

Database cross-references. InterPro integrates a dozen domain/family signature databases into unified entries with residue-range hits. GO terms attach function/process/location labels with evidence codes. CATH codes position the fold in a four-level structural taxonomy. Organism is the NCBI-taxonomy species name.

— Where its atoms are —

The mmCIF block holds the 3D Cartesian coordinates of each backbone atom (N, Cα, C, O) in ångströms. mmCIF is the PDB's canonical archive format — a tagged-loop text representation of the atomic model.

Six rendered views show the 3D structure from the faces of a cube — i.e. along ±x, ±y, ±z. Rendering representation is drawn randomly per protein from cartoon (secondary-structure ribbons), sticks (backbone bonds), or molecular surface; coloring is either N→C rainbow (blue at the N-terminus through red at the C-terminus) or one color per chain.

— Local backbone conformation —

DSSP 8-state secondary structure assigns each residue one of H (α-helix), G (3₁₀-helix), I (π-helix), E (extended β-strand), B (isolated β-bridge), T (hydrogen-bonded turn), S (bend), or '-' (coil). The assignment is computed from backbone hydrogen-bond geometry via the Kabsch–Sander algorithm.

P-SEA three-state annotation labels each residue as helix, strand, or coil based purely on the geometry of the Cα trace. It serves as a fallback when the full backbone (and thus DSSP) is unavailable.

The φ/ψ torsion pair specifies the backbone conformation at each residue. φ rotates about the N–Cα bond, ψ about the Cα–C bond. Steric clashes forbid most of the (φ, ψ) plane — the allowed regions (α-helix basin, β-sheet basin, left-handed helix) are the Ramachandran-allowed regions.

— Global shape and packing —

The geometric summary reports three shape descriptors. Rg (radius of gyration) measures how spread out the Cα atoms are about their centre of mass; compact globular proteins have small Rg, elongated or unfolded ones large. Cα contacts (<8 Å, |i−j|>4) count long-range residue pairs in spatial proximity — high for tightly packed folds, near zero for rods or random coil. The bounding-box extents give the protein's footprint along x, y, z in Å.

Accessible surface area quantifies burial. A residue with SASA near zero is packed into the hydrophobic core; one with SASA >100 Å² sits on the surface. Computed here via the Shrake–Rupley numerical algorithm with a 1.4 Å probe.

Plot images: a contact map (which residues are close in 3D, as an N×N binary image), a Ramachandran scatter (backbone torsion angles, revealing secondary-structure composition at a glance), and — for AlphaFold structures — a PAE heatmap (pairwise prediction confidence).

— Structural neighborhood —

The Foldseek 3Di string encodes local tertiary geometry as a 20-letter alphabet — one character per residue — derived from the relative positions of nearby Cα atoms. Unlike the amino-acid sequence, 3Di is a direct function of the 3D structure, so two proteins with the same fold have similar 3Di strings even at low sequence identity.

Nearest PDB neighbors are the top structural matches found by Foldseek when searching this structure against the entire Protein Data Bank. Each hit reports a TM-score (0 to 1; >0.5 almost always implies the same fold) and an E-value. These are *structural* homologs — they may share no detectable sequence similarity.

— Confidence and disorder —

For AlphaFold models, the B-factor field carries pLDDT — the model's own estimate of local accuracy on a 0–100 scale. Regions with pLDDT<50 should be treated as essentially unmodeled; they often correspond to intrinsically disordered segments.

B-factor (Debye–Waller factor) reflects atomic displacement in the crystal lattice. It is an experimental observable (units Å²), not a prediction; low values mean the atom is pinned down, high values mean it moves or is heterogeneous across the crystal.

Predicted aligned error is AlphaFold's pairwise confidence. Unlike pLDDT (per-residue), PAE is per-residue-pair and captures whether two parts of the structure are correctly placed relative to each other. Units are ångströms of expected positional error.